Protein AF-A0A644YHI9-F1 (afdb_monomer_lite)

Radius of gyration: 14.96 Å; chains: 1; bounding box: 38×37×42 Å

Sequence (189 aa):
MVTTPQDVLIENNYFRTAGTAILIEGDLDYWFESGANNNVQIRNNIFEDCLTSGNRDESRGQWGDAVITITPSHMPQNVKDEPYHKNININNNTFKVFDAPLVRARSVRNLSFISNTIEKTYTYPPYAWQKSAFMLDGCRNVIIKDNKIDDNYKTRNIFIEHMRKKDVKSDDFKVDFLDDNSMNTHLEW

Secondary structure (DSSP, 8-state):
-B--SS-EEEES-EE--SS-SEEE---SSSS--------EEEES-EEES--TTS-SSS-TTSS-SSSEEE--S----STTPPPSEEEEEEES-EEEESSS-SEEEESEEEEEEES-EEEE--SS----S--SSEEEES-BSEEEES-EE-TT----EEEEESS-GGGEEESSSEEEE--TTT---S---

InterPro domains:
  IPR006626 Parallel beta-helix repeat [SM00710] (5-26)
  IPR006626 Parallel beta-helix repeat [SM00710] (37-59)
  IPR006626 Parallel beta-helix repeat [SM00710] (139-162)
  IPR011050 Pectin lyase fold/virulence factor [SSF51126] (5-153)
  IPR012334 Pectin lyase fold [G3DSA:2.160.20.10] (2-185)

Foldseek 3Di:
DDFACDAEEAEDEEDAECAARAEAEDEVDPPNGHHAHAAYHAAHYEYAAYNVFAAFDQAPPGRAQANHEADYLDAQPAAPDAARHEHHEHEHYEAAYQAQEHYEHERYENYEAEAYEYHYDNPDHYGGPDRANYEYENYAQYEYDPYHYDPVNPHQEHEYYRHDPVRYDYDRHDYDHDDPVPGDPNHDD

pLDDT: mean 93.72, std 8.13, range [61.94, 98.94]

Organism: NCBI:txid1076179

Structure (mmCIF, N/CA/C/O backbone):
data_AF-A0A644YHI9-F1
#
_entry.id   AF-A0A644YHI9-F1
#
loop_
_atom_site.group_PDB
_atom_site.id
_atom_site.type_symbol
_atom_site.label_atom_id
_atom_site.label_alt_id
_atom_site.label_comp_id
_atom_site.label_asym_id
_atom_site.label_entity_id
_atom_site.label_seq_id
_atom_site.pdbx_PDB_ins_code
_atom_site.Cartn_x
_atom_site.Cartn_y
_atom_site.Cartn_z
_atom_site.occupancy
_atom_site.B_iso_or_equiv
_atom_site.auth_seq_id
_atom_site.auth_comp_id
_atom_site.auth_asym_id
_atom_site.auth_atom_id
_atom_site.pdbx_PDB_model_num
ATOM 1 N N . MET A 1 1 ? 12.720 -6.583 3.786 1.00 82.31 1 MET A N 1
ATOM 2 C CA . MET A 1 1 ? 12.852 -6.325 2.340 1.00 82.31 1 MET A CA 1
ATOM 3 C C . MET A 1 1 ? 12.699 -7.636 1.593 1.00 82.31 1 MET A C 1
ATOM 5 O O . MET A 1 1 ? 13.133 -8.656 2.119 1.00 82.31 1 MET A O 1
ATOM 9 N N . VAL A 1 2 ? 12.041 -7.623 0.434 1.00 86.69 2 VAL A N 1
ATOM 10 C CA . VAL A 1 2 ? 11.756 -8.813 -0.378 1.00 86.69 2 VAL A CA 1
ATOM 11 C C . VAL A 1 2 ? 12.093 -8.508 -1.835 1.00 86.69 2 VAL A C 1
ATOM 13 O O . VAL A 1 2 ? 11.356 -7.779 -2.490 1.00 86.69 2 VAL A O 1
ATOM 16 N N . THR A 1 3 ? 13.171 -9.097 -2.347 1.00 87.69 3 THR A N 1
ATOM 17 C CA . THR A 1 3 ? 13.658 -8.889 -3.719 1.00 87.69 3 THR A CA 1
ATOM 18 C C . THR A 1 3 ? 14.048 -10.236 -4.329 1.00 87.69 3 THR A C 1
ATOM 20 O O . THR A 1 3 ? 15.110 -10.796 -4.072 1.00 87.69 3 THR A O 1
ATOM 23 N N . THR A 1 4 ? 13.129 -10.848 -5.078 1.00 88.75 4 THR A N 1
ATOM 24 C CA . THR A 1 4 ? 13.376 -12.137 -5.746 1.00 88.75 4 THR A CA 1
ATOM 25 C C . THR A 1 4 ? 12.346 -12.389 -6.846 1.00 88.75 4 THR A C 1
ATOM 27 O O . THR A 1 4 ? 11.178 -12.048 -6.662 1.00 88.75 4 THR A O 1
ATOM 30 N N . PRO A 1 5 ? 12.727 -13.002 -7.983 1.00 89.25 5 PRO A N 1
ATOM 31 C CA . PRO A 1 5 ? 11.771 -13.436 -8.997 1.00 89.25 5 PRO A CA 1
ATOM 32 C C . PRO A 1 5 ? 11.040 -14.739 -8.642 1.00 89.25 5 PRO A C 1
ATOM 34 O O . PRO A 1 5 ? 10.112 -15.103 -9.364 1.00 89.25 5 PRO A O 1
ATOM 37 N N . GLN A 1 6 ? 11.470 -15.445 -7.590 1.00 92.69 6 GLN A N 1
ATOM 38 C CA . GLN A 1 6 ? 10.855 -16.691 -7.123 1.00 92.69 6 GLN A CA 1
ATOM 39 C C . GLN A 1 6 ? 9.566 -16.431 -6.337 1.00 92.69 6 GLN A C 1
ATOM 41 O O . GLN A 1 6 ? 9.297 -15.306 -5.912 1.00 92.69 6 GLN A O 1
ATOM 46 N N . ASP A 1 7 ? 8.791 -17.493 -6.124 1.00 96.06 7 ASP A N 1
ATOM 47 C CA . ASP A 1 7 ? 7.605 -17.450 -5.274 1.00 96.06 7 ASP A CA 1
ATOM 48 C C . ASP A 1 7 ? 7.976 -17.076 -3.833 1.00 96.06 7 ASP A C 1
ATOM 50 O O . ASP A 1 7 ? 8.889 -17.650 -3.234 1.00 96.06 7 ASP A O 1
ATOM 54 N N . VAL A 1 8 ? 7.232 -16.127 -3.262 1.00 97.50 8 VAL A N 1
ATOM 55 C CA . VAL A 1 8 ? 7.396 -15.691 -1.872 1.00 97.50 8 VAL A CA 1
ATOM 56 C C . VAL A 1 8 ? 6.106 -15.916 -1.096 1.00 97.50 8 VAL A C 1
ATOM 58 O O . VAL A 1 8 ? 5.029 -15.509 -1.532 1.00 97.50 8 VAL A O 1
ATOM 61 N N . LEU A 1 9 ? 6.232 -16.499 0.095 1.00 98.44 9 LEU A N 1
ATOM 62 C CA . LEU A 1 9 ? 5.154 -16.641 1.067 1.00 98.44 9 LEU A CA 1
ATOM 63 C C . LEU A 1 9 ? 5.544 -15.949 2.378 1.00 98.44 9 LEU A C 1
ATOM 65 O O . LEU A 1 9 ? 6.511 -16.339 3.027 1.00 98.44 9 LEU A O 1
ATOM 69 N N . ILE A 1 10 ? 4.773 -14.936 2.766 1.00 98.56 10 ILE A N 1
ATOM 70 C CA . ILE A 1 10 ? 4.851 -14.237 4.050 1.00 98.56 10 ILE A CA 1
ATOM 71 C C . ILE A 1 10 ? 3.556 -14.543 4.787 1.00 98.56 10 ILE A C 1
ATOM 73 O O . ILE A 1 10 ? 2.503 -13.977 4.486 1.00 98.56 10 ILE A O 1
ATOM 77 N N . GLU A 1 11 ? 3.625 -15.478 5.729 1.00 98.75 11 GLU A N 1
ATOM 78 C CA . GLU A 1 11 ? 2.443 -15.994 6.407 1.00 98.75 11 GLU A CA 1
ATOM 79 C C . GLU A 1 11 ? 2.629 -16.162 7.915 1.00 98.75 11 GLU A C 1
ATOM 81 O O . GLU A 1 11 ? 3.702 -16.563 8.360 1.00 98.75 11 GLU A O 1
ATOM 86 N N . ASN A 1 12 ? 1.563 -15.895 8.682 1.00 98.56 12 ASN A N 1
ATOM 87 C CA . ASN A 1 12 ? 1.486 -16.091 10.136 1.00 98.56 12 ASN A CA 1
ATOM 88 C C . ASN A 1 12 ? 2.549 -15.315 10.932 1.00 98.56 12 ASN A C 1
ATOM 90 O O . ASN A 1 12 ? 3.039 -15.787 11.958 1.00 98.56 12 ASN A O 1
ATOM 94 N N . ASN A 1 13 ? 2.899 -14.115 10.469 1.00 98.81 13 ASN A N 1
ATOM 95 C CA . ASN A 1 13 ? 3.835 -13.230 11.156 1.00 98.81 13 ASN A CA 1
ATOM 96 C C . ASN A 1 13 ? 3.102 -12.131 11.928 1.00 98.81 13 ASN A C 1
ATOM 98 O O . ASN A 1 13 ? 1.989 -11.727 11.583 1.00 98.81 13 ASN A O 1
ATOM 102 N N . TYR A 1 14 ? 3.777 -11.599 12.943 1.00 98.81 14 TYR A N 1
ATOM 103 C CA . TYR A 1 14 ? 3.380 -10.386 13.648 1.00 98.81 14 TYR A CA 1
ATOM 104 C C . TYR A 1 14 ? 4.427 -9.298 13.390 1.00 98.81 14 TYR A C 1
ATOM 106 O O . TYR A 1 14 ? 5.615 -9.499 13.648 1.00 98.81 14 TYR A O 1
ATOM 114 N N . PHE A 1 15 ? 3.984 -8.150 12.889 1.00 98.81 15 PHE A N 1
ATOM 115 C CA . PHE A 1 15 ? 4.812 -6.987 12.597 1.00 98.81 15 PHE A CA 1
ATOM 116 C C . PHE A 1 15 ? 4.415 -5.820 13.495 1.00 98.81 15 PHE A C 1
ATOM 118 O O . PHE A 1 15 ? 3.239 -5.478 13.592 1.00 98.81 15 PHE A O 1
ATOM 125 N N . ARG A 1 16 ? 5.424 -5.185 14.095 1.00 98.38 16 ARG A N 1
ATOM 126 C CA . ARG A 1 16 ? 5.312 -3.917 14.822 1.00 98.38 16 ARG A CA 1
ATOM 127 C C . ARG A 1 16 ? 6.612 -3.144 14.657 1.00 98.38 16 ARG A C 1
ATOM 129 O O . ARG A 1 16 ? 7.560 -3.315 15.420 1.00 98.38 16 ARG A O 1
ATOM 136 N N . THR A 1 17 ? 6.694 -2.390 13.570 1.00 97.62 17 THR A N 1
ATOM 137 C CA . THR A 1 17 ? 7.948 -1.844 13.036 1.00 97.62 17 THR A CA 1
ATOM 138 C C . THR A 1 17 ? 7.929 -0.325 12.993 1.00 97.62 17 THR A C 1
ATOM 140 O O . THR A 1 17 ? 6.896 0.280 12.717 1.00 97.62 17 THR A O 1
ATOM 143 N N . ALA A 1 18 ? 9.094 0.296 13.197 1.00 96.50 18 ALA A N 1
ATOM 144 C CA . ALA A 1 18 ? 9.214 1.746 13.074 1.00 96.50 18 ALA A CA 1
ATOM 145 C C . ALA A 1 18 ? 8.965 2.219 11.629 1.00 96.50 18 ALA A C 1
ATOM 147 O O . ALA A 1 18 ? 8.218 3.164 11.412 1.00 96.50 18 ALA A O 1
ATOM 148 N N . GLY A 1 19 ? 9.537 1.534 10.637 1.00 96.12 19 GLY A N 1
ATOM 149 C CA . GLY A 1 19 ? 9.260 1.774 9.218 1.00 96.12 19 GLY A CA 1
ATOM 150 C C . GLY A 1 19 ? 8.150 0.887 8.649 1.00 96.12 19 GLY A C 1
ATOM 151 O O . GLY A 1 19 ? 7.429 0.208 9.391 1.00 96.12 19 GLY A O 1
ATOM 152 N N . THR A 1 20 ? 8.067 0.849 7.317 1.00 97.69 20 THR A N 1
ATOM 153 C CA . THR A 1 20 ? 7.245 -0.107 6.559 1.00 97.69 20 THR A CA 1
ATOM 154 C C . THR A 1 20 ? 7.511 -1.538 7.032 1.00 97.69 20 THR A C 1
ATOM 156 O O . THR A 1 20 ? 8.658 -1.945 7.228 1.00 97.69 20 THR A O 1
ATOM 159 N N . ALA A 1 21 ? 6.450 -2.313 7.238 1.00 98.31 21 ALA A N 1
ATOM 160 C CA . ALA A 1 21 ? 6.563 -3.691 7.710 1.00 98.31 21 ALA A CA 1
ATOM 161 C C . ALA A 1 21 ? 7.107 -4.607 6.611 1.00 98.31 21 ALA A C 1
ATOM 163 O O . ALA A 1 21 ? 7.942 -5.479 6.851 1.00 98.31 21 ALA A O 1
ATOM 164 N N . ILE A 1 22 ? 6.636 -4.383 5.384 1.00 98.19 22 ILE A N 1
ATOM 165 C CA . ILE A 1 22 ? 7.080 -5.096 4.193 1.00 98.19 22 ILE A CA 1
ATOM 166 C C . ILE A 1 22 ? 7.514 -4.056 3.169 1.00 98.19 22 ILE A C 1
ATOM 168 O O . ILE A 1 22 ? 6.769 -3.135 2.842 1.00 98.19 22 ILE A O 1
ATOM 172 N N . LEU A 1 23 ? 8.735 -4.223 2.676 1.00 95.94 23 LEU A N 1
ATOM 173 C CA . LEU A 1 23 ? 9.298 -3.451 1.578 1.00 95.94 23 LEU A CA 1
ATOM 174 C C . LEU A 1 23 ? 9.562 -4.416 0.421 1.00 95.94 23 LEU A C 1
ATOM 176 O O . LEU A 1 23 ? 10.354 -5.349 0.591 1.00 95.94 23 LEU A O 1
ATOM 180 N N . ILE A 1 24 ? 8.877 -4.216 -0.702 1.00 94.88 24 ILE A N 1
ATOM 181 C CA . ILE A 1 24 ? 9.135 -4.905 -1.970 1.00 94.88 24 ILE A CA 1
ATOM 182 C C . ILE A 1 24 ? 9.765 -3.878 -2.902 1.00 94.88 24 ILE A C 1
ATOM 184 O O . ILE A 1 24 ? 9.149 -2.871 -3.239 1.00 94.88 24 ILE A O 1
ATOM 188 N N . GLU A 1 25 ? 11.005 -4.135 -3.276 1.00 89.12 25 GLU A N 1
ATOM 189 C CA . GLU A 1 25 ? 11.833 -3.199 -4.025 1.00 89.12 25 GLU A CA 1
ATOM 190 C C . GLU A 1 25 ? 12.343 -3.833 -5.316 1.00 89.12 25 GLU A C 1
ATOM 192 O O . GLU A 1 25 ? 12.038 -4.978 -5.655 1.00 89.12 25 GLU A O 1
ATOM 197 N N . GLY A 1 26 ? 13.121 -3.054 -6.047 1.00 83.31 26 GLY A N 1
ATOM 198 C CA . GLY A 1 26 ? 13.846 -3.468 -7.234 1.00 83.31 26 GLY A CA 1
ATOM 199 C C . GLY A 1 26 ? 14.655 -2.274 -7.687 1.00 83.31 26 GLY A C 1
ATOM 200 O O . GLY A 1 26 ? 14.184 -1.494 -8.519 1.00 83.31 26 GLY A O 1
ATOM 201 N N . ASP A 1 27 ? 15.812 -2.082 -7.054 1.00 80.19 27 ASP A N 1
ATOM 202 C CA . ASP A 1 27 ? 16.601 -0.875 -7.250 1.00 80.19 27 ASP A CA 1
ATOM 203 C C . ASP A 1 27 ? 17.570 -1.036 -8.419 1.00 80.19 27 ASP A C 1
ATOM 205 O O . ASP A 1 27 ? 18.508 -1.827 -8.369 1.00 80.19 27 ASP A O 1
ATOM 209 N N . LEU A 1 28 ? 17.338 -0.263 -9.474 1.00 77.50 28 LEU A N 1
ATOM 210 C CA . LEU A 1 28 ? 18.161 -0.231 -10.680 1.00 77.50 28 LEU A CA 1
ATOM 211 C C . LEU A 1 28 ? 19.161 0.939 -10.688 1.00 77.50 28 LEU A C 1
ATOM 213 O O . LEU A 1 28 ? 19.985 1.000 -11.599 1.00 77.50 28 LEU A O 1
ATOM 217 N N . ASP A 1 29 ? 19.100 1.832 -9.693 1.00 75.31 29 ASP A N 1
ATOM 218 C CA . ASP A 1 29 ? 19.729 3.154 -9.750 1.00 75.31 29 ASP A CA 1
ATOM 219 C C . ASP A 1 29 ? 20.852 3.330 -8.719 1.00 75.31 29 ASP A C 1
ATOM 221 O O . ASP A 1 29 ? 21.897 3.889 -9.054 1.00 75.31 29 ASP A O 1
ATOM 225 N N . TYR A 1 30 ? 20.661 2.862 -7.477 1.00 77.62 30 TYR A N 1
ATOM 226 C CA . TYR A 1 30 ? 21.643 3.061 -6.401 1.00 77.62 30 TYR A CA 1
ATOM 227 C C . TYR A 1 30 ? 22.208 1.745 -5.860 1.00 77.62 30 TYR A C 1
ATOM 229 O O . TYR A 1 30 ? 23.416 1.512 -5.922 1.00 77.62 30 TYR A O 1
ATOM 237 N N . TRP A 1 31 ? 21.346 0.861 -5.353 1.00 77.50 31 TRP A N 1
ATOM 238 C CA . TRP A 1 31 ? 21.765 -0.400 -4.733 1.00 77.50 31 TRP A CA 1
ATOM 239 C C . TRP A 1 31 ? 21.950 -1.551 -5.734 1.00 77.50 31 TRP A C 1
ATOM 241 O O . TRP A 1 31 ? 22.520 -2.579 -5.369 1.00 77.50 31 TRP A O 1
ATOM 251 N N . PHE A 1 32 ? 21.516 -1.375 -6.992 1.00 76.88 32 PHE A N 1
ATOM 252 C CA . PHE A 1 32 ? 21.578 -2.383 -8.065 1.00 76.88 32 PHE A CA 1
ATOM 253 C C . PHE A 1 32 ? 21.055 -3.760 -7.618 1.00 76.88 32 PHE A C 1
ATOM 255 O O . PHE A 1 32 ? 21.629 -4.811 -7.922 1.00 76.88 32 PHE A O 1
ATOM 262 N N . GLU A 1 33 ? 19.952 -3.751 -6.870 1.00 76.88 33 GLU A N 1
ATOM 263 C CA . GLU A 1 33 ? 19.316 -4.950 -6.352 1.00 76.88 33 GLU A CA 1
ATOM 264 C C . GLU A 1 33 ? 18.479 -5.610 -7.441 1.00 76.88 33 GLU A C 1
ATOM 266 O O . GLU A 1 33 ? 17.508 -5.055 -7.961 1.00 76.88 33 GLU A O 1
ATOM 271 N N . SER A 1 34 ? 18.841 -6.848 -7.780 1.00 69.94 34 SER A N 1
ATOM 272 C CA . SER A 1 34 ? 18.033 -7.643 -8.694 1.00 69.94 34 SER A CA 1
ATOM 273 C C . SER A 1 34 ? 16.620 -7.815 -8.142 1.00 69.94 34 SER A C 1
ATOM 275 O O . SER A 1 34 ? 16.455 -8.120 -6.962 1.00 69.94 34 SER A O 1
ATOM 277 N N . GLY A 1 35 ? 15.623 -7.814 -9.021 1.00 70.81 35 GLY A N 1
ATOM 278 C CA . GLY A 1 35 ? 14.389 -8.534 -8.730 1.00 70.81 35 GLY A CA 1
ATOM 279 C C . GLY A 1 35 ? 13.150 -7.876 -9.288 1.00 70.81 35 GLY A C 1
ATOM 280 O O . GLY A 1 35 ? 12.783 -6.791 -8.870 1.00 70.81 35 GLY A O 1
ATOM 281 N N . ALA A 1 36 ? 12.457 -8.594 -10.164 1.00 87.31 36 ALA A N 1
ATOM 282 C CA . ALA A 1 36 ? 11.043 -8.390 -10.418 1.00 87.31 36 ALA A CA 1
ATOM 283 C C . ALA A 1 36 ? 10.283 -9.501 -9.692 1.00 87.31 36 ALA A C 1
ATOM 285 O O . ALA A 1 36 ? 10.289 -10.647 -10.140 1.00 87.31 36 ALA A O 1
ATOM 286 N N . ASN A 1 37 ? 9.652 -9.190 -8.560 1.00 93.88 37 ASN A N 1
ATOM 287 C CA . ASN A 1 37 ? 8.765 -10.138 -7.891 1.00 93.88 37 ASN A CA 1
ATOM 288 C C . ASN A 1 37 ? 7.636 -10.581 -8.824 1.00 93.88 37 ASN A C 1
ATOM 290 O O . ASN A 1 37 ? 6.873 -9.749 -9.314 1.00 93.88 37 ASN A O 1
ATOM 294 N N . ASN A 1 38 ? 7.543 -11.891 -9.059 1.00 94.94 38 ASN A N 1
ATOM 295 C CA . ASN A 1 38 ? 6.554 -12.475 -9.966 1.00 94.94 38 ASN A CA 1
ATOM 296 C C . ASN A 1 38 ? 5.331 -13.043 -9.251 1.00 94.94 38 ASN A C 1
ATOM 298 O O . ASN A 1 38 ? 4.296 -13.229 -9.895 1.00 94.94 38 ASN A O 1
ATOM 302 N N . ASN A 1 39 ? 5.467 -13.373 -7.966 1.00 97.19 39 ASN A N 1
ATOM 303 C CA . ASN A 1 39 ? 4.406 -13.948 -7.156 1.00 97.19 39 ASN A CA 1
ATOM 304 C C . ASN A 1 39 ? 4.737 -13.809 -5.666 1.00 97.19 39 ASN A C 1
ATOM 306 O O . ASN A 1 39 ? 5.701 -14.395 -5.172 1.00 97.19 39 ASN A O 1
ATOM 310 N N . VAL A 1 40 ? 3.933 -13.030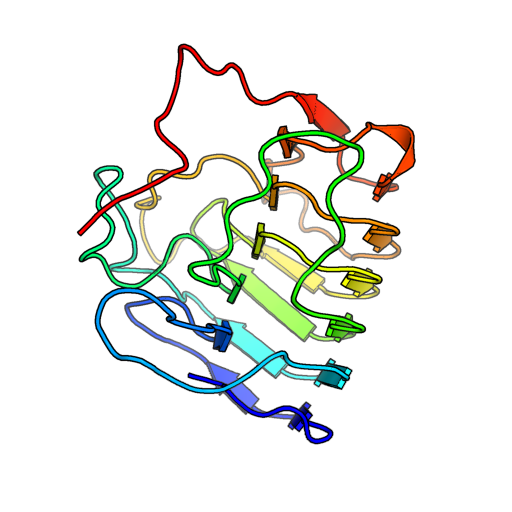 -4.948 1.00 98.38 40 VAL A N 1
ATOM 311 C CA . VAL A 1 40 ? 4.101 -12.804 -3.509 1.00 98.38 40 VAL A CA 1
ATOM 312 C C . VAL A 1 40 ? 2.760 -13.011 -2.828 1.00 98.38 40 VAL A C 1
ATOM 314 O O . VAL A 1 40 ? 1.769 -12.387 -3.197 1.00 98.38 40 VAL A O 1
ATOM 317 N N . GLN A 1 41 ? 2.734 -13.881 -1.826 1.00 98.69 41 GLN A N 1
ATOM 318 C CA . GLN A 1 41 ? 1.567 -14.158 -0.999 1.00 98.69 41 GLN A CA 1
ATOM 319 C C . GLN A 1 41 ? 1.827 -13.609 0.404 1.00 98.69 41 GLN A C 1
ATOM 321 O O . GLN A 1 41 ? 2.722 -14.086 1.095 1.00 98.69 41 GLN A O 1
ATOM 326 N N . ILE A 1 42 ? 1.064 -12.602 0.820 1.00 98.88 42 ILE A N 1
ATOM 327 C CA . ILE A 1 42 ? 1.121 -11.980 2.147 1.00 98.88 42 ILE A CA 1
ATOM 328 C C . ILE A 1 42 ? -0.203 -12.290 2.828 1.00 98.88 42 ILE A C 1
ATOM 330 O O . ILE A 1 42 ? -1.216 -11.656 2.520 1.00 98.88 42 ILE A O 1
ATOM 334 N N . ARG A 1 43 ? -0.210 -13.286 3.719 1.00 98.81 43 ARG A N 1
ATOM 335 C CA . ARG A 1 43 ? -1.457 -13.808 4.280 1.00 98.81 43 ARG A CA 1
ATOM 336 C C . ARG A 1 43 ? -1.431 -14.125 5.757 1.00 98.81 43 ARG A C 1
ATOM 338 O O . ARG A 1 43 ? -0.412 -14.564 6.270 1.00 98.81 43 ARG A O 1
ATOM 345 N N . ASN A 1 44 ? -2.566 -13.974 6.433 1.00 98.81 44 ASN A N 1
ATOM 346 C CA . ASN A 1 44 ? -2.714 -14.353 7.843 1.00 98.81 44 ASN A CA 1
ATOM 347 C C . ASN A 1 44 ? -1.691 -13.670 8.777 1.00 98.81 44 ASN A C 1
ATOM 349 O O . ASN A 1 44 ? -1.326 -14.218 9.814 1.00 98.81 44 ASN A O 1
ATOM 353 N N . ASN A 1 45 ? -1.189 -12.488 8.406 1.00 98.94 45 ASN A N 1
ATOM 354 C CA . ASN A 1 45 ? -0.276 -11.708 9.239 1.00 98.94 45 ASN A CA 1
ATOM 355 C C . ASN A 1 45 ? -1.043 -10.672 10.067 1.00 98.94 45 ASN A C 1
ATOM 357 O O . ASN A 1 45 ? -2.139 -10.243 9.698 1.00 98.94 45 ASN A O 1
ATOM 361 N N . ILE A 1 46 ? -0.428 -10.222 11.157 1.00 98.94 46 ILE A N 1
ATOM 362 C CA . ILE A 1 46 ? -0.891 -9.084 11.953 1.00 98.94 46 ILE A CA 1
ATOM 363 C C . ILE A 1 46 ? 0.123 -7.953 11.800 1.00 98.94 46 ILE A C 1
ATOM 365 O O . ILE A 1 46 ? 1.294 -8.124 12.128 1.00 98.94 46 ILE A O 1
ATOM 369 N N . PHE A 1 47 ? -0.332 -6.796 11.332 1.00 98.94 47 PHE A N 1
ATOM 370 C CA . PHE A 1 47 ? 0.430 -5.552 11.289 1.00 98.94 47 PHE A CA 1
ATOM 371 C C . PHE A 1 47 ? -0.129 -4.628 12.367 1.00 98.94 47 PHE A C 1
ATOM 373 O O . PHE A 1 47 ? -1.229 -4.104 12.205 1.00 98.94 47 PHE A O 1
ATOM 380 N N . GLU A 1 48 ? 0.581 -4.461 13.480 1.00 98.88 48 GLU A N 1
ATOM 381 C CA . GLU A 1 48 ? 0.127 -3.655 14.613 1.00 98.88 48 GLU A CA 1
ATOM 382 C C . GLU A 1 48 ? 1.030 -2.448 14.815 1.00 98.88 48 GLU A C 1
ATOM 384 O O . GLU A 1 48 ? 2.212 -2.586 15.116 1.00 98.88 48 GLU A O 1
ATOM 389 N N . ASP A 1 49 ? 0.449 -1.259 14.655 1.00 98.31 49 ASP A N 1
ATOM 390 C CA . ASP A 1 49 ? 1.109 0.029 14.854 1.00 98.31 49 ASP A CA 1
ATOM 391 C C . ASP A 1 49 ? 2.467 0.149 14.131 1.00 98.31 49 ASP A C 1
ATOM 393 O O . ASP A 1 49 ? 3.435 0.685 14.669 1.00 98.31 49 ASP A O 1
ATOM 397 N N . CYS A 1 50 ? 2.545 -0.363 12.900 1.00 98.38 50 CYS A N 1
ATOM 398 C CA . CYS A 1 50 ? 3.689 -0.164 12.011 1.00 98.38 50 CYS A CA 1
ATOM 399 C C . CYS A 1 50 ? 3.752 1.279 11.485 1.00 98.38 50 CYS A C 1
ATOM 401 O O . CYS A 1 50 ? 2.732 1.965 11.453 1.00 98.38 50 CYS A O 1
ATOM 403 N N . LEU A 1 51 ? 4.919 1.691 10.974 1.00 96.88 51 LEU A N 1
ATOM 404 C CA . LEU A 1 51 ? 5.149 2.993 10.326 1.00 96.88 51 LEU A CA 1
ATOM 405 C C . LEU A 1 51 ? 5.220 4.199 11.293 1.00 96.88 51 LEU A C 1
ATOM 407 O O . LEU A 1 51 ? 4.975 5.335 10.893 1.00 96.88 51 LEU A O 1
ATOM 411 N N . THR A 1 52 ? 5.594 3.998 12.563 1.00 96.56 52 THR A N 1
ATOM 412 C CA . THR A 1 52 ? 5.757 5.094 13.554 1.00 96.56 52 THR A CA 1
ATOM 413 C C . THR A 1 52 ? 6.865 6.097 13.215 1.00 96.56 52 THR A C 1
ATOM 415 O O . THR A 1 52 ? 6.959 7.159 13.826 1.00 96.56 52 THR A O 1
ATOM 418 N N . SER A 1 53 ? 7.756 5.741 12.297 1.00 94.44 53 SER A N 1
ATOM 419 C CA . SER A 1 53 ? 8.882 6.537 11.803 1.00 94.44 53 SER A CA 1
ATOM 420 C C . SER A 1 53 ? 9.072 6.296 10.302 1.00 94.44 53 SER A C 1
ATOM 422 O O . SER A 1 53 ? 10.194 6.132 9.833 1.00 94.44 53 SER A O 1
ATOM 424 N N . GLY A 1 54 ? 7.960 6.189 9.566 1.00 92.19 54 GLY A N 1
ATOM 425 C CA . GLY A 1 54 ? 7.964 6.095 8.105 1.00 92.19 54 GLY A CA 1
ATOM 426 C C . GLY A 1 54 ? 8.376 7.405 7.434 1.00 92.19 54 GLY A C 1
ATOM 427 O O . GLY A 1 54 ? 9.082 8.234 8.000 1.00 92.19 54 GLY A O 1
ATOM 428 N N . ASN A 1 55 ? 7.905 7.629 6.218 1.00 91.94 55 ASN A N 1
ATOM 429 C CA . ASN A 1 55 ? 8.150 8.869 5.505 1.00 91.94 55 ASN A CA 1
ATOM 430 C C . ASN A 1 55 ? 7.241 9.989 6.027 1.00 91.94 55 ASN A C 1
ATOM 432 O O . ASN A 1 55 ? 6.020 9.845 6.086 1.00 91.94 55 ASN A O 1
ATOM 436 N N . ARG A 1 56 ? 7.841 11.104 6.442 1.00 89.56 56 ARG A N 1
ATOM 437 C CA . ARG A 1 56 ? 7.131 12.286 6.953 1.00 89.56 56 ARG A CA 1
ATOM 438 C C . ARG A 1 56 ? 7.142 13.453 5.972 1.00 89.56 56 ARG A C 1
ATOM 440 O O . ARG A 1 56 ? 6.180 14.213 5.930 1.00 89.56 56 ARG A O 1
ATOM 447 N N . ASP A 1 57 ? 8.223 13.574 5.211 1.00 87.12 57 ASP A N 1
ATOM 448 C CA . ASP A 1 57 ? 8.615 14.815 4.540 1.00 87.12 57 ASP A CA 1
ATOM 449 C C . ASP A 1 57 ? 8.841 14.604 3.034 1.00 87.12 57 ASP A C 1
ATOM 451 O O . ASP A 1 57 ? 9.639 15.313 2.431 1.00 87.12 57 ASP A O 1
ATOM 455 N N . GLU A 1 58 ? 8.181 13.605 2.434 1.00 84.50 58 GLU A N 1
ATOM 456 C CA . GLU A 1 58 ? 8.290 13.307 0.996 1.00 84.50 58 GLU A CA 1
ATOM 457 C C . GLU A 1 58 ? 9.753 13.083 0.576 1.00 84.50 58 GLU A C 1
ATOM 459 O O . GLU A 1 58 ? 10.241 13.652 -0.394 1.00 84.50 58 GLU A O 1
ATOM 464 N N . SER A 1 59 ? 10.496 12.276 1.342 1.00 84.50 59 SER A N 1
ATOM 465 C CA . SER A 1 59 ? 11.922 12.025 1.087 1.00 84.50 59 SER A CA 1
ATOM 466 C C . SER A 1 59 ? 12.227 10.536 0.955 1.00 84.50 59 SER A C 1
ATOM 468 O O . SER A 1 59 ? 11.842 9.736 1.809 1.00 84.50 59 SER A O 1
ATOM 470 N N . ARG A 1 60 ? 12.956 10.160 -0.107 1.00 77.75 60 ARG A N 1
ATOM 471 C CA . ARG A 1 60 ? 13.286 8.759 -0.426 1.00 77.75 60 ARG A CA 1
ATOM 472 C C . ARG A 1 60 ? 14.121 8.071 0.661 1.00 77.75 60 ARG A C 1
ATOM 474 O O . ARG A 1 60 ? 14.050 6.858 0.807 1.00 77.75 60 ARG A O 1
ATOM 481 N N . GLY A 1 61 ? 14.885 8.836 1.446 1.00 79.00 61 GLY A N 1
ATOM 482 C CA . GLY A 1 61 ? 15.736 8.314 2.523 1.00 79.00 61 GLY A CA 1
ATOM 483 C C . GLY A 1 61 ? 14.989 7.877 3.790 1.00 79.00 61 GLY A C 1
ATOM 484 O O . GLY A 1 61 ? 15.623 7.437 4.748 1.00 79.00 61 GLY A O 1
ATOM 485 N N . GLN A 1 62 ? 13.663 8.022 3.827 1.00 88.06 62 GLN A N 1
ATOM 486 C CA . GLN A 1 62 ? 12.835 7.658 4.975 1.00 88.06 62 GLN A CA 1
ATOM 487 C C . GLN A 1 62 ? 12.395 6.186 4.928 1.00 88.06 62 GLN A C 1
ATOM 489 O O . GLN A 1 62 ? 12.445 5.523 3.893 1.00 88.06 62 GLN A O 1
ATOM 494 N N . TRP A 1 63 ? 11.929 5.648 6.057 1.00 91.56 63 TRP A N 1
ATOM 495 C CA . TRP A 1 63 ? 11.662 4.212 6.203 1.00 91.56 63 TRP A CA 1
ATOM 496 C C . TRP A 1 63 ? 10.281 3.767 5.690 1.00 91.56 63 TRP A C 1
ATOM 498 O O . TRP A 1 63 ? 9.521 3.107 6.403 1.00 91.56 63 TRP A O 1
ATOM 508 N N . GLY A 1 64 ? 9.987 4.078 4.426 1.00 92.69 64 GLY A N 1
ATOM 509 C CA . GLY A 1 64 ? 8.804 3.627 3.684 1.00 92.69 64 GLY A CA 1
ATOM 510 C C . GLY A 1 64 ? 7.573 4.527 3.821 1.00 92.69 64 GLY A C 1
ATOM 511 O O . GLY A 1 64 ? 7.465 5.330 4.744 1.00 92.69 64 GLY A O 1
ATOM 512 N N . ASP A 1 65 ? 6.628 4.378 2.894 1.00 94.50 65 ASP A N 1
ATOM 513 C CA . ASP A 1 65 ? 5.500 5.309 2.711 1.00 94.50 65 ASP A CA 1
ATOM 514 C C . ASP A 1 65 ? 4.168 4.792 3.269 1.00 94.50 65 ASP A C 1
ATOM 516 O O . ASP A 1 65 ? 3.241 5.563 3.518 1.00 94.50 65 ASP A O 1
ATOM 520 N N . ALA A 1 66 ? 4.060 3.479 3.467 1.00 97.50 66 ALA A N 1
ATOM 521 C CA . ALA A 1 66 ? 2.875 2.820 3.999 1.00 97.50 66 ALA A CA 1
ATOM 522 C C . ALA A 1 66 ? 3.254 1.580 4.817 1.00 97.50 66 ALA A C 1
ATOM 524 O O . ALA A 1 66 ? 4.417 1.182 4.831 1.00 97.50 66 ALA A O 1
ATOM 525 N N . VAL A 1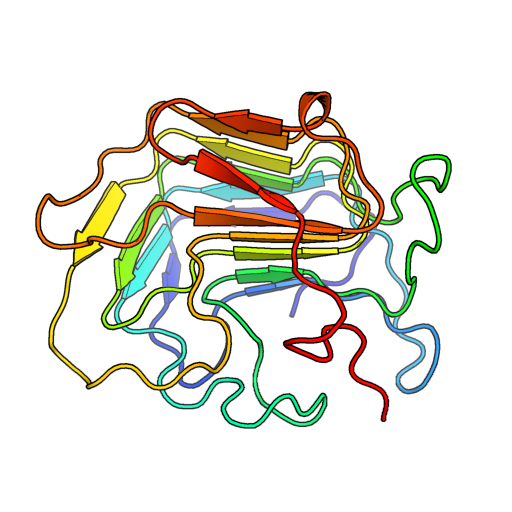 67 ? 2.282 0.936 5.482 1.00 98.56 67 VAL A N 1
ATOM 526 C CA . VAL A 1 67 ? 2.531 -0.332 6.200 1.00 98.56 67 VAL A CA 1
ATOM 527 C C . VAL A 1 67 ? 3.164 -1.378 5.275 1.00 98.56 67 VAL A C 1
ATOM 529 O O . VAL A 1 67 ? 4.067 -2.104 5.696 1.00 98.56 67 VAL A O 1
ATOM 532 N N . ILE A 1 68 ? 2.724 -1.429 4.016 1.00 98.69 68 ILE A N 1
ATOM 533 C CA . ILE A 1 68 ? 3.376 -2.183 2.943 1.00 98.69 68 ILE A CA 1
ATOM 534 C C . ILE A 1 68 ? 3.776 -1.207 1.835 1.00 98.69 68 ILE A C 1
ATOM 536 O O . ILE A 1 68 ? 2.923 -0.537 1.251 1.00 98.69 68 ILE A O 1
ATOM 540 N N . THR A 1 69 ? 5.066 -1.160 1.520 1.00 97.62 69 THR A N 1
ATOM 541 C CA . THR A 1 69 ? 5.635 -0.285 0.489 1.00 97.62 69 THR A CA 1
ATOM 542 C C . THR A 1 69 ? 6.194 -1.132 -0.655 1.00 97.62 69 THR A C 1
ATOM 544 O O . THR A 1 69 ? 6.966 -2.063 -0.421 1.00 97.62 69 THR A O 1
ATOM 547 N N . ILE A 1 70 ? 5.763 -0.843 -1.884 1.00 96.69 70 ILE A N 1
ATOM 548 C CA . ILE A 1 70 ? 6.173 -1.527 -3.117 1.00 96.69 70 ILE A CA 1
ATOM 549 C C . ILE A 1 70 ? 6.620 -0.465 -4.124 1.00 96.69 70 ILE A C 1
ATOM 551 O O . ILE A 1 70 ? 5.772 0.135 -4.787 1.00 96.69 70 ILE A O 1
ATOM 555 N N . THR A 1 71 ? 7.916 -0.182 -4.218 1.00 93.00 71 THR A N 1
ATOM 556 C CA . THR A 1 71 ? 8.413 1.028 -4.901 1.00 93.00 71 THR A CA 1
ATOM 557 C C . THR A 1 71 ? 9.694 0.797 -5.700 1.00 93.00 71 THR A C 1
ATOM 559 O O . THR A 1 71 ? 10.662 1.514 -5.481 1.00 93.00 71 THR A O 1
ATOM 562 N N . PRO A 1 72 ? 9.699 -0.118 -6.693 1.00 92.88 72 PRO A N 1
ATOM 563 C CA . PRO A 1 72 ? 10.887 -0.330 -7.515 1.00 92.88 72 PRO A CA 1
ATOM 564 C C . PRO A 1 72 ? 11.353 0.977 -8.168 1.00 92.88 72 PRO A C 1
ATOM 566 O O . PRO A 1 72 ? 10.548 1.879 -8.444 1.00 92.88 72 PRO A O 1
ATOM 569 N N . SER A 1 73 ? 12.641 1.038 -8.507 1.00 89.81 73 SER A N 1
ATOM 570 C CA . SER A 1 73 ? 13.226 2.181 -9.221 1.00 89.81 73 SER A CA 1
ATOM 571 C C . SER A 1 73 ? 12.610 2.385 -10.607 1.00 89.81 73 SER A C 1
ATOM 573 O O . SER A 1 73 ? 12.599 3.492 -11.131 1.00 89.81 73 SER A O 1
ATOM 575 N N . HIS A 1 74 ? 11.997 1.348 -11.186 1.00 90.25 74 HIS A N 1
ATOM 576 C CA . HIS A 1 74 ? 11.206 1.500 -12.401 1.00 90.25 74 HIS A CA 1
ATOM 577 C C . HIS A 1 74 ? 9.968 2.394 -12.173 1.00 90.25 74 HIS A C 1
ATOM 579 O O . HIS A 1 74 ? 9.010 1.998 -11.502 1.00 90.25 74 HIS A O 1
ATOM 585 N N . MET A 1 75 ? 9.967 3.570 -12.809 1.00 91.00 75 MET A N 1
ATOM 586 C CA . MET A 1 75 ? 8.920 4.594 -12.717 1.00 91.00 75 MET A CA 1
ATOM 587 C C . MET A 1 75 ? 8.067 4.650 -13.992 1.00 91.00 75 MET A C 1
ATOM 589 O O . MET A 1 75 ? 8.553 5.113 -15.030 1.00 91.00 75 MET A O 1
ATOM 593 N N . PRO A 1 76 ? 6.793 4.217 -13.929 1.00 93.94 76 PRO A N 1
ATOM 594 C CA . PRO A 1 76 ? 5.844 4.396 -15.022 1.00 93.94 76 PRO A CA 1
ATOM 595 C C . PRO A 1 76 ? 5.719 5.878 -15.398 1.00 93.94 76 PRO A C 1
ATOM 597 O O . PRO A 1 76 ? 5.634 6.733 -14.528 1.00 93.94 76 PRO A O 1
ATOM 600 N N . GLN A 1 77 ? 5.703 6.171 -16.694 1.00 94.00 77 GLN A N 1
ATOM 601 C CA . GLN A 1 77 ? 5.542 7.509 -17.270 1.00 94.00 77 GLN A CA 1
ATOM 602 C C . GLN A 1 77 ? 4.141 7.715 -17.847 1.00 94.0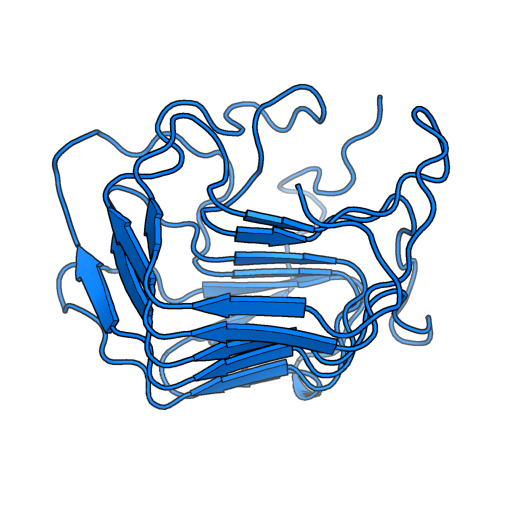0 77 GLN A C 1
ATOM 604 O O . GLN A 1 77 ? 3.709 8.838 -18.094 1.00 94.00 77 GLN A O 1
ATOM 609 N N . ASN A 1 78 ? 3.422 6.633 -18.160 1.00 94.50 78 ASN A N 1
ATOM 610 C CA . ASN A 1 78 ? 2.071 6.715 -18.703 1.00 94.50 78 ASN A CA 1
ATOM 611 C C . ASN A 1 78 ? 1.276 5.401 -18.551 1.00 94.50 78 ASN A C 1
ATOM 613 O O . ASN A 1 78 ? 1.777 4.345 -18.170 1.00 94.50 78 ASN A O 1
ATOM 617 N N . VAL A 1 79 ? -0.003 5.454 -18.935 1.00 96.06 79 VAL A N 1
ATOM 618 C CA . VAL A 1 79 ? -0.961 4.333 -18.844 1.00 96.06 79 VAL A CA 1
ATOM 619 C C . VAL A 1 79 ? -0.659 3.125 -19.748 1.00 96.06 79 VAL A C 1
ATOM 621 O O . VAL A 1 79 ? -1.403 2.141 -19.703 1.00 96.06 79 VAL A O 1
ATOM 624 N N . LYS A 1 80 ? 0.342 3.202 -20.634 1.00 95.38 80 LYS A N 1
ATOM 625 C CA . LYS A 1 80 ? 0.754 2.108 -21.531 1.00 95.38 80 LYS A CA 1
ATOM 626 C C . LYS A 1 80 ? 1.956 1.333 -21.001 1.00 95.38 80 LYS A C 1
ATOM 628 O O . LYS A 1 80 ? 2.199 0.242 -21.505 1.00 95.38 80 LYS A O 1
ATOM 633 N N . ASP A 1 81 ? 2.665 1.866 -20.009 1.00 96.19 81 ASP A N 1
ATOM 634 C CA . ASP A 1 81 ? 3.873 1.227 -19.502 1.00 96.19 81 ASP A CA 1
ATOM 635 C C . ASP A 1 81 ? 3.525 -0.072 -18.775 1.00 96.19 81 ASP A C 1
ATOM 637 O O . ASP A 1 81 ? 2.475 -0.189 -18.120 1.00 96.19 81 ASP A O 1
ATOM 641 N N . GLU A 1 82 ? 4.393 -1.063 -18.960 1.00 95.31 82 GLU A N 1
ATOM 642 C CA . GLU A 1 82 ? 4.214 -2.411 -18.442 1.00 95.31 82 GLU A CA 1
ATOM 643 C C . GLU A 1 82 ? 4.753 -2.526 -17.012 1.00 95.31 82 GLU A C 1
ATOM 645 O O . GLU A 1 82 ? 5.908 -2.174 -16.776 1.00 95.31 82 GLU A O 1
ATOM 650 N N . PRO A 1 83 ? 3.951 -3.045 -16.060 1.00 96.81 83 PRO A N 1
ATOM 651 C CA . PRO A 1 83 ? 4.395 -3.198 -14.685 1.00 96.81 83 PRO A CA 1
ATOM 652 C C . PRO A 1 83 ? 5.606 -4.117 -14.501 1.00 96.81 83 PRO A C 1
ATOM 654 O O . PRO A 1 83 ? 5.678 -5.200 -15.094 1.00 96.81 83 PRO A O 1
ATOM 657 N N . TYR A 1 84 ? 6.494 -3.706 -13.602 1.00 95.69 84 TYR A N 1
ATOM 658 C CA . TYR A 1 84 ? 7.721 -4.392 -13.225 1.00 95.69 84 TYR A CA 1
ATOM 659 C C . TYR A 1 84 ? 7.440 -5.612 -12.337 1.00 95.69 84 TYR A C 1
ATOM 661 O O . TYR A 1 84 ? 7.846 -6.726 -12.666 1.00 95.69 84 TYR A O 1
ATOM 669 N N . HIS A 1 85 ? 6.671 -5.433 -11.259 1.00 97.19 85 HIS A N 1
ATOM 670 C CA . HIS A 1 85 ? 6.241 -6.515 -10.371 1.00 97.19 85 HIS A CA 1
ATOM 671 C C . HIS A 1 85 ? 4.908 -7.127 -10.802 1.00 97.19 85 HIS A C 1
ATOM 673 O O . HIS A 1 85 ? 4.071 -6.484 -11.445 1.00 97.19 85 HIS A O 1
ATOM 679 N N . LYS A 1 86 ? 4.679 -8.387 -10.419 1.00 97.69 86 LYS A N 1
ATOM 680 C CA . LYS A 1 86 ? 3.473 -9.144 -10.762 1.00 97.69 86 LYS A CA 1
ATOM 681 C C . LYS A 1 86 ? 2.966 -9.978 -9.585 1.00 97.69 86 LYS A C 1
ATOM 683 O O . LYS A 1 86 ? 3.744 -10.469 -8.776 1.00 97.69 86 LYS A O 1
ATOM 688 N N . ASN A 1 87 ? 1.648 -10.167 -9.549 1.00 98.44 87 ASN A N 1
ATOM 689 C CA . ASN A 1 87 ? 0.927 -11.116 -8.695 1.00 98.44 87 ASN A CA 1
ATOM 690 C C . ASN A 1 87 ? 1.264 -10.986 -7.200 1.00 98.44 87 ASN A C 1
ATOM 692 O O . ASN A 1 87 ? 1.676 -11.948 -6.550 1.00 98.44 87 ASN A O 1
ATOM 696 N N . ILE A 1 88 ? 1.072 -9.788 -6.653 1.00 98.69 88 ILE A N 1
ATOM 697 C CA . ILE A 1 88 ? 1.224 -9.535 -5.218 1.00 98.69 88 ILE A CA 1
ATOM 698 C C . ILE A 1 88 ? -0.160 -9.636 -4.581 1.00 98.69 88 ILE A C 1
ATOM 700 O O . ILE A 1 88 ? -1.055 -8.857 -4.904 1.00 98.69 88 ILE A O 1
ATOM 704 N N . ASN A 1 89 ? -0.343 -10.611 -3.697 1.00 98.81 89 ASN A N 1
ATOM 705 C CA . ASN A 1 89 ? -1.621 -10.914 -3.071 1.00 98.81 89 ASN A CA 1
ATOM 706 C C . ASN A 1 89 ? -1.532 -10.701 -1.564 1.00 98.81 89 ASN A C 1
ATOM 708 O O . ASN A 1 89 ? -0.792 -11.401 -0.879 1.00 98.81 89 ASN A O 1
ATOM 712 N N . ILE A 1 90 ? -2.291 -9.732 -1.062 1.00 98.94 90 ILE A N 1
ATOM 713 C CA . ILE A 1 90 ? -2.372 -9.357 0.348 1.00 98.94 90 ILE A CA 1
ATOM 714 C C . ILE A 1 90 ? -3.758 -9.763 0.833 1.00 98.94 90 ILE A C 1
ATOM 716 O O . ILE A 1 90 ? -4.743 -9.069 0.567 1.00 98.94 90 ILE A O 1
ATOM 720 N N . ASN A 1 91 ? -3.864 -10.912 1.495 1.00 98.62 91 ASN A N 1
ATOM 721 C CA . ASN A 1 91 ? -5.161 -11.459 1.870 1.00 98.62 91 ASN A CA 1
ATOM 722 C C . ASN A 1 91 ? -5.256 -11.935 3.317 1.00 98.62 91 ASN A C 1
ATOM 724 O O . ASN A 1 91 ? -4.312 -12.463 3.890 1.00 98.62 91 ASN A O 1
ATOM 728 N N . ASN A 1 92 ? -6.439 -11.773 3.906 1.00 98.81 92 ASN A N 1
ATOM 729 C CA . ASN A 1 92 ? -6.743 -12.310 5.232 1.00 98.81 92 ASN A CA 1
ATOM 730 C C . ASN A 1 92 ? -5.746 -11.878 6.331 1.00 98.81 92 ASN A C 1
ATOM 732 O O . ASN A 1 92 ? -5.446 -12.642 7.245 1.00 98.81 92 ASN A O 1
ATOM 736 N N . ASN A 1 93 ? -5.190 -10.668 6.223 1.00 98.94 93 ASN A N 1
ATOM 737 C CA . ASN A 1 93 ? -4.334 -10.071 7.248 1.00 98.94 93 ASN A CA 1
ATOM 738 C C . ASN A 1 93 ? -5.146 -9.127 8.145 1.00 98.94 93 ASN A C 1
ATOM 740 O O . ASN A 1 93 ? -6.187 -8.605 7.735 1.00 98.94 93 ASN A O 1
ATOM 744 N N . THR A 1 94 ? -4.622 -8.840 9.334 1.00 98.94 94 THR A N 1
ATOM 745 C CA . THR A 1 94 ? -5.167 -7.826 10.244 1.00 98.94 94 THR A CA 1
ATOM 746 C C . THR A 1 94 ? -4.232 -6.623 10.307 1.00 98.94 94 THR A C 1
ATOM 748 O O . THR A 1 94 ? -3.086 -6.745 10.730 1.00 98.94 94 THR A O 1
ATOM 751 N N . PHE A 1 95 ? -4.729 -5.453 9.916 1.00 98.94 95 PHE A N 1
ATOM 752 C CA . PHE A 1 95 ? -4.049 -4.164 9.977 1.00 98.94 95 PHE A CA 1
ATOM 753 C C . PHE A 1 95 ? -4.616 -3.350 11.137 1.00 98.94 95 PHE A C 1
ATOM 755 O O . PHE A 1 95 ? -5.692 -2.772 11.017 1.00 98.94 95 PHE A O 1
ATOM 762 N N . LYS A 1 96 ? -3.892 -3.280 12.251 1.00 98.88 96 LYS A N 1
ATOM 763 C CA . LYS A 1 96 ? -4.212 -2.401 13.379 1.00 98.88 96 LYS A CA 1
ATOM 764 C C . LYS A 1 96 ? -3.397 -1.123 13.242 1.00 98.88 96 LYS A C 1
ATOM 766 O O . LYS A 1 96 ? -2.192 -1.127 13.494 1.00 98.88 96 LYS A O 1
ATOM 771 N N . VAL A 1 97 ? -4.030 -0.054 12.768 1.00 98.62 97 VAL A N 1
ATOM 772 C CA . VAL A 1 97 ? -3.325 1.129 12.253 1.00 98.62 97 VAL A CA 1
ATOM 773 C C . VAL A 1 97 ? -3.697 2.409 12.991 1.00 98.62 97 VAL A C 1
ATOM 775 O O . VAL A 1 97 ? -4.871 2.766 13.124 1.00 98.62 97 VAL A O 1
ATOM 778 N N . PHE A 1 98 ? -2.677 3.157 13.413 1.00 98.38 98 PHE A N 1
ATOM 779 C CA . PHE A 1 98 ? -2.842 4.473 14.036 1.00 98.38 98 PHE A CA 1
ATOM 780 C C . PHE A 1 98 ? -2.866 5.620 13.010 1.00 98.38 98 PHE A C 1
ATOM 782 O O . PHE A 1 98 ? -3.300 6.726 13.340 1.00 98.38 98 PHE A O 1
ATOM 789 N N . ASP A 1 99 ? -2.503 5.359 11.754 1.00 97.81 99 ASP A N 1
ATOM 790 C CA . ASP A 1 99 ? -2.481 6.327 10.649 1.00 97.81 99 ASP A CA 1
ATOM 791 C C . ASP A 1 99 ? -3.244 5.809 9.411 1.00 97.81 99 ASP A C 1
ATOM 793 O O . ASP A 1 99 ? -3.869 4.749 9.453 1.00 97.81 99 ASP A O 1
ATOM 797 N N . ALA A 1 100 ? -3.262 6.589 8.331 1.00 97.62 100 ALA A N 1
ATOM 798 C CA . ALA A 1 100 ? -3.980 6.326 7.094 1.00 97.62 100 ALA A CA 1
ATOM 799 C C . ALA A 1 100 ? -3.327 5.263 6.180 1.00 97.62 100 ALA A C 1
ATOM 801 O O . ALA A 1 100 ? -4.070 4.397 5.721 1.00 97.62 100 ALA A O 1
ATOM 802 N N . PRO A 1 101 ? -2.016 5.273 5.878 1.00 98.00 101 PRO A N 1
ATOM 803 C CA . PRO A 1 101 ? -1.465 4.443 4.799 1.00 98.00 101 PRO A CA 1
ATOM 804 C C . PRO A 1 101 ? -1.511 2.937 5.052 1.00 98.00 101 PRO A C 1
ATOM 806 O O . PRO A 1 101 ? -0.885 2.435 5.982 1.00 98.00 101 PRO A O 1
ATOM 809 N N . LEU A 1 102 ? -2.172 2.195 4.162 1.00 98.75 102 LEU A N 1
ATOM 810 C CA . LEU A 1 102 ? -2.138 0.730 4.150 1.00 98.75 102 LEU A CA 1
ATOM 811 C C . LEU A 1 102 ? -1.101 0.225 3.149 1.00 98.75 102 LEU A C 1
ATOM 813 O O . LEU A 1 102 ? -0.211 -0.544 3.512 1.00 98.75 102 LEU A O 1
ATOM 817 N N . VAL A 1 103 ? -1.196 0.682 1.895 1.00 98.75 103 VAL A N 1
ATOM 818 C CA . VAL A 1 103 ? -0.305 0.240 0.815 1.00 98.75 103 VAL A CA 1
ATOM 819 C C . VAL A 1 103 ? 0.118 1.409 -0.072 1.00 98.75 103 VAL A C 1
ATOM 821 O O . VAL A 1 103 ? -0.715 2.143 -0.607 1.00 98.75 103 VAL A O 1
ATOM 824 N N . ARG A 1 104 ? 1.425 1.527 -0.293 1.00 97.56 104 ARG A N 1
ATOM 825 C CA . ARG A 1 104 ? 2.021 2.285 -1.394 1.00 97.56 104 ARG A CA 1
ATOM 826 C C . ARG A 1 104 ? 2.478 1.274 -2.431 1.00 97.56 104 ARG A C 1
ATOM 828 O O . ARG A 1 104 ? 3.247 0.380 -2.092 1.00 97.56 104 ARG A O 1
ATOM 835 N N . ALA A 1 105 ? 2.024 1.397 -3.674 1.00 97.81 105 ALA A N 1
ATOM 836 C CA . ALA A 1 105 ? 2.472 0.503 -4.736 1.00 97.81 105 ALA A CA 1
ATOM 837 C C . ALA A 1 105 ? 2.782 1.234 -6.038 1.00 97.81 105 ALA A C 1
ATOM 839 O O . ALA A 1 105 ? 2.015 2.082 -6.488 1.00 97.81 105 ALA A O 1
ATOM 840 N N . ARG A 1 106 ? 3.895 0.870 -6.665 1.00 96.50 106 ARG A N 1
ATOM 841 C CA . ARG A 1 106 ? 4.315 1.328 -7.983 1.00 96.50 106 ARG A CA 1
ATOM 842 C C . ARG A 1 106 ? 4.602 0.129 -8.875 1.00 96.50 106 ARG A C 1
ATOM 844 O O . ARG A 1 106 ? 5.230 -0.837 -8.452 1.00 96.50 106 ARG A O 1
ATOM 851 N N . SER A 1 107 ? 4.169 0.226 -10.129 1.00 97.06 107 SER A N 1
ATOM 852 C CA . SER A 1 107 ? 4.507 -0.708 -11.200 1.00 97.06 107 SER A CA 1
ATOM 853 C C . SER A 1 107 ? 4.206 -2.175 -10.849 1.00 97.06 107 SER A C 1
ATOM 855 O O . SER A 1 107 ? 5.044 -3.063 -11.008 1.00 97.06 107 SER A O 1
ATOM 857 N N . VAL A 1 108 ? 2.975 -2.445 -10.389 1.00 98.38 108 VAL A N 1
ATOM 858 C CA . VAL A 1 108 ? 2.495 -3.805 -10.079 1.00 98.38 108 VAL A CA 1
ATOM 859 C C . VAL A 1 108 ? 1.340 -4.221 -10.994 1.00 98.38 108 VAL A C 1
ATOM 861 O O . VAL A 1 108 ? 0.319 -3.537 -11.079 1.00 98.38 108 VAL A O 1
ATOM 864 N N . ARG A 1 109 ? 1.452 -5.381 -11.650 1.00 98.56 109 ARG A N 1
ATOM 865 C CA . ARG A 1 109 ? 0.333 -6.054 -12.330 1.00 98.56 109 ARG A CA 1
ATOM 866 C C . ARG A 1 109 ? -0.273 -7.115 -11.414 1.00 98.56 109 ARG A C 1
ATOM 868 O O . ARG A 1 109 ? 0.454 -7.934 -10.868 1.00 98.56 109 ARG A O 1
ATOM 875 N N . ASN A 1 110 ? -1.599 -7.167 -11.329 1.00 98.75 110 ASN A N 1
ATOM 876 C CA . ASN A 1 110 ? -2.344 -8.109 -10.487 1.00 98.75 110 ASN A CA 1
ATOM 877 C C . ASN A 1 110 ? -1.997 -7.941 -8.993 1.00 98.75 110 ASN A C 1
ATOM 879 O O . ASN A 1 110 ? -1.482 -8.858 -8.356 1.00 98.75 110 ASN A O 1
ATOM 883 N N . LEU A 1 111 ? -2.257 -6.747 -8.453 1.00 98.88 111 LEU A N 1
ATOM 884 C CA . LEU A 1 111 ? -2.205 -6.479 -7.013 1.00 98.88 111 LEU A CA 1
ATOM 885 C C . LEU A 1 111 ? -3.574 -6.779 -6.391 1.00 98.88 111 LEU A C 1
ATOM 887 O O . LEU A 1 111 ? -4.583 -6.243 -6.853 1.00 98.88 111 LEU A O 1
ATOM 891 N N . SER A 1 112 ? -3.624 -7.588 -5.336 1.00 98.88 112 SER A N 1
ATOM 892 C CA . SER A 1 112 ? -4.860 -7.832 -4.590 1.00 98.88 112 SER A CA 1
ATOM 893 C C . SER A 1 112 ? -4.721 -7.478 -3.109 1.00 98.88 112 SER A C 1
ATOM 895 O O . SER A 1 112 ? -3.705 -7.767 -2.484 1.00 98.88 112 SER A O 1
ATOM 897 N N . PHE A 1 113 ? -5.751 -6.832 -2.560 1.00 98.94 113 PHE A N 1
ATOM 898 C CA . PHE A 1 113 ? -5.933 -6.538 -1.141 1.00 98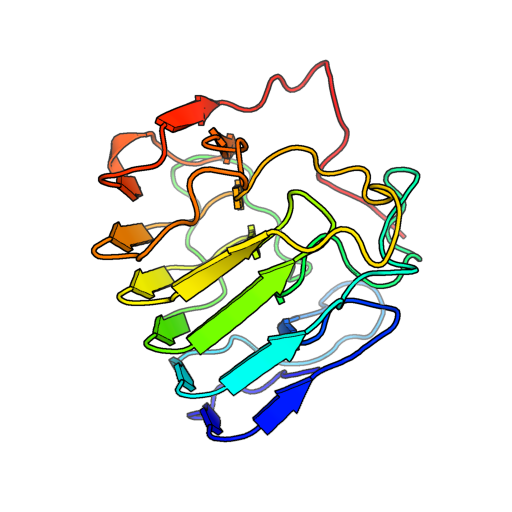.94 113 PHE A CA 1
ATOM 899 C C . PHE A 1 113 ? -7.342 -6.996 -0.742 1.00 98.94 113 PHE A C 1
ATOM 901 O O . PHE A 1 113 ? -8.321 -6.259 -0.897 1.00 98.94 113 PHE A O 1
ATOM 908 N N . ILE A 1 114 ? -7.460 -8.263 -0.343 1.00 98.88 114 ILE A N 1
ATOM 909 C CA . ILE A 1 114 ? -8.752 -8.955 -0.246 1.00 98.88 114 ILE A CA 1
ATOM 910 C C . ILE A 1 114 ? -8.960 -9.575 1.134 1.00 98.88 114 ILE A C 1
ATOM 912 O O . ILE A 1 114 ? -8.061 -10.221 1.669 1.00 98.88 114 ILE A O 1
ATOM 916 N N . SER A 1 115 ? -10.164 -9.437 1.692 1.00 98.75 115 SER A N 1
ATOM 917 C CA . SER A 1 115 ? -10.538 -10.077 2.964 1.00 98.75 115 SER A CA 1
ATOM 918 C C . SER A 1 115 ? -9.642 -9.703 4.145 1.00 98.75 115 SER A C 1
ATOM 920 O O . SER A 1 115 ? -9.504 -10.475 5.089 1.00 98.75 115 SER A O 1
ATOM 922 N N . ASN A 1 116 ? -9.012 -8.529 4.115 1.00 98.88 116 ASN A N 1
ATOM 923 C CA . ASN A 1 116 ? -8.238 -8.040 5.249 1.00 98.88 116 ASN A CA 1
ATOM 924 C C . ASN A 1 116 ? -9.164 -7.365 6.268 1.00 98.88 116 ASN A C 1
ATOM 926 O O . ASN A 1 116 ? -10.211 -6.817 5.919 1.00 98.88 116 ASN A O 1
ATOM 930 N N . THR A 1 117 ? -8.758 -7.376 7.534 1.00 98.94 117 THR A N 1
ATOM 931 C CA . THR A 1 117 ? -9.412 -6.609 8.600 1.00 98.94 117 THR A CA 1
ATOM 932 C C . THR A 1 117 ? -8.580 -5.369 8.897 1.00 98.94 117 THR A C 1
ATOM 934 O O . THR A 1 117 ? -7.383 -5.484 9.137 1.00 98.94 117 THR A O 1
ATOM 937 N N . ILE A 1 118 ? -9.193 -4.189 8.875 1.00 98.88 118 ILE A N 1
ATOM 938 C CA . ILE A 1 118 ? -8.554 -2.909 9.192 1.00 98.88 118 ILE A CA 1
ATOM 939 C C . ILE A 1 118 ? -9.182 -2.379 10.478 1.00 98.88 118 ILE A C 1
ATOM 941 O O . ILE A 1 118 ? -10.365 -2.048 10.497 1.00 98.88 118 ILE A O 1
ATOM 945 N N . GLU A 1 119 ? -8.389 -2.299 11.539 1.00 98.81 119 GLU A N 1
ATOM 946 C CA . GLU A 1 119 ? -8.788 -1.860 12.876 1.00 98.81 119 GLU A CA 1
ATOM 947 C C . GLU A 1 119 ? -8.112 -0.528 13.193 1.00 98.81 119 GLU A C 1
ATOM 949 O O . GLU A 1 119 ? -6.896 -0.379 13.034 1.00 98.81 119 GLU A O 1
ATOM 954 N N . LYS A 1 120 ? -8.889 0.462 13.640 1.00 98.62 120 LYS A N 1
ATOM 955 C CA . LYS A 1 120 ? -8.328 1.761 13.994 1.00 98.62 120 LYS A CA 1
ATOM 956 C C . LYS A 1 120 ? -7.732 1.691 15.393 1.00 98.62 120 LYS A C 1
ATOM 958 O O . LYS A 1 120 ? -8.430 1.392 16.357 1.00 98.62 120 LYS A O 1
ATOM 963 N N . THR A 1 121 ? -6.462 2.057 15.521 1.00 98.56 121 THR A N 1
ATOM 964 C CA . THR A 1 121 ? -5.825 2.294 16.821 1.00 98.56 121 THR A CA 1
ATOM 965 C C . THR A 1 121 ? -5.575 3.788 17.034 1.00 98.56 121 THR A C 1
ATOM 967 O O . THR A 1 121 ? -5.674 4.612 16.115 1.00 98.56 121 THR A O 1
ATOM 970 N N . TYR A 1 122 ? -5.255 4.134 18.279 1.00 98.19 122 TYR A N 1
ATOM 971 C CA . TYR A 1 122 ? -4.884 5.486 18.707 1.00 98.19 122 TYR A CA 1
ATOM 972 C C . TYR A 1 122 ? -3.579 5.478 19.515 1.00 98.19 122 TYR A C 1
ATOM 974 O O . TYR A 1 122 ? -3.331 6.386 20.304 1.00 98.19 122 TYR A O 1
ATOM 982 N N . THR A 1 123 ? -2.756 4.436 19.342 1.00 98.25 123 THR A N 1
ATOM 983 C CA . THR A 1 123 ? -1.493 4.252 20.071 1.00 98.25 123 THR A CA 1
ATOM 984 C C . THR A 1 123 ? -0.514 5.398 19.807 1.00 98.25 123 THR A C 1
ATOM 986 O O . THR A 1 123 ? 0.207 5.813 20.712 1.00 98.25 123 THR A O 1
ATOM 989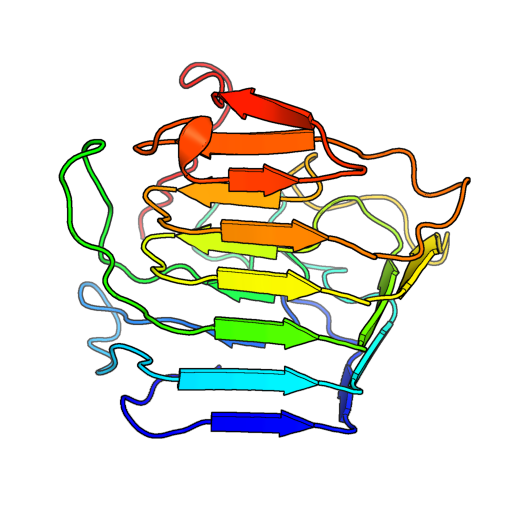 N N . TYR A 1 124 ? -0.524 5.941 18.584 1.00 97.62 124 TYR A N 1
ATOM 990 C CA . TYR A 1 124 ? 0.305 7.068 18.160 1.00 97.62 124 TYR A CA 1
ATOM 991 C C . TYR A 1 124 ? -0.524 8.091 17.365 1.00 97.62 124 TYR A C 1
ATOM 993 O O . TYR A 1 124 ? -1.535 7.726 16.756 1.00 97.62 124 TYR A O 1
ATOM 1001 N N . PRO A 1 125 ? -0.128 9.377 17.347 1.00 96.44 125 PRO A N 1
ATOM 1002 C CA . PRO A 1 125 ? -0.701 10.335 16.410 1.00 96.44 125 PRO A CA 1
ATOM 1003 C C . PRO A 1 125 ? -0.298 9.989 14.961 1.00 96.44 125 PRO A C 1
ATOM 1005 O O . PRO A 1 125 ? 0.795 9.461 14.750 1.00 96.44 125 PRO A O 1
ATOM 1008 N N . PRO A 1 126 ? -1.135 10.322 13.958 1.00 96.06 126 PRO A N 1
ATOM 1009 C CA . PRO A 1 126 ? -0.758 10.264 12.547 1.00 96.06 126 PRO A CA 1
ATOM 1010 C C . PRO A 1 126 ? 0.584 10.951 12.264 1.00 96.06 126 PRO A C 1
ATOM 1012 O O . PRO A 1 126 ? 0.841 12.047 12.768 1.00 96.06 126 PRO A O 1
ATOM 1015 N N . TYR A 1 127 ? 1.412 10.326 11.433 1.00 93.12 127 TYR A N 1
ATOM 1016 C CA . TYR A 1 127 ? 2.796 10.712 11.165 1.00 93.12 127 TYR A CA 1
ATOM 1017 C C . TYR A 1 127 ? 3.113 10.791 9.666 1.00 93.12 127 TYR A C 1
ATOM 1019 O O . TYR A 1 127 ? 3.767 11.739 9.235 1.00 93.12 127 TYR A O 1
ATOM 1027 N N . ALA A 1 128 ? 2.632 9.834 8.871 1.00 93.12 128 ALA A N 1
ATOM 1028 C CA . ALA A 1 128 ? 3.061 9.632 7.493 1.00 93.12 128 ALA A CA 1
ATOM 1029 C C . ALA A 1 128 ? 2.594 10.755 6.562 1.00 93.12 128 ALA A C 1
ATOM 1031 O O . ALA A 1 128 ? 1.482 11.262 6.709 1.00 93.12 128 ALA A O 1
ATOM 1032 N N . TRP A 1 129 ? 3.409 11.130 5.578 1.00 91.25 129 TRP A N 1
ATOM 1033 C CA . TRP A 1 129 ? 3.037 12.132 4.570 1.00 91.25 129 TRP A CA 1
ATOM 1034 C C . TRP A 1 129 ? 1.842 11.678 3.719 1.00 91.25 129 TRP A C 1
ATOM 1036 O O . TRP A 1 129 ? 0.903 12.445 3.513 1.00 91.25 129 TRP A O 1
ATOM 1046 N N . GLN A 1 130 ? 1.822 10.406 3.301 1.00 91.25 130 GLN A N 1
ATOM 1047 C CA . GLN A 1 130 ? 0.707 9.815 2.570 1.00 91.25 130 GLN A CA 1
ATOM 1048 C C . GLN A 1 130 ? -0.553 9.859 3.451 1.00 91.25 130 GLN A C 1
ATOM 1050 O O . GLN A 1 130 ? -0.619 9.243 4.511 1.00 91.25 130 GLN A O 1
ATOM 1055 N N . LYS A 1 131 ? -1.588 10.590 3.018 1.00 92.44 131 LYS A N 1
ATOM 1056 C CA . LYS A 1 131 ? -2.866 10.704 3.755 1.00 92.44 131 LYS A CA 1
ATOM 1057 C C . LYS A 1 131 ? -3.989 9.828 3.190 1.00 92.44 131 LYS A C 1
ATOM 1059 O O . LYS A 1 131 ? -5.122 9.884 3.668 1.00 92.44 131 LYS A O 1
ATOM 1064 N N . SER A 1 132 ? -3.692 9.010 2.181 1.00 96.31 132 SER A N 1
ATOM 1065 C CA . SER A 1 132 ? -4.616 8.048 1.574 1.00 96.31 132 SER A CA 1
ATOM 1066 C C . SER A 1 132 ? -4.387 6.627 2.090 1.00 96.31 132 SER A C 1
ATOM 1068 O O . SER A 1 132 ? -3.299 6.280 2.550 1.00 96.31 132 SER A O 1
ATOM 1070 N N . ALA A 1 133 ? -5.417 5.784 1.981 1.00 98.31 133 ALA A N 1
ATOM 1071 C CA . ALA A 1 133 ? -5.305 4.369 2.326 1.00 98.31 133 ALA A CA 1
ATOM 1072 C C . ALA A 1 133 ? -4.387 3.652 1.328 1.00 98.31 133 ALA A C 1
ATOM 1074 O O . ALA A 1 133 ? -3.532 2.855 1.715 1.00 98.31 133 ALA A O 1
ATOM 1075 N N . PHE A 1 134 ? -4.537 4.000 0.049 1.00 98.62 134 PHE A N 1
ATOM 1076 C CA . PHE A 1 134 ? -3.732 3.476 -1.041 1.00 98.62 134 PHE A CA 1
ATOM 1077 C C . PHE A 1 134 ? -3.189 4.615 -1.900 1.00 98.62 134 PHE A C 1
ATOM 1079 O O . PHE A 1 134 ? -3.906 5.578 -2.194 1.00 98.62 134 PHE A O 1
ATOM 1086 N N . MET A 1 135 ? -1.947 4.468 -2.348 1.00 97.38 135 MET A N 1
ATOM 1087 C CA . MET A 1 135 ? -1.353 5.307 -3.386 1.00 97.38 135 MET A CA 1
ATOM 1088 C C . MET A 1 135 ? -0.691 4.408 -4.426 1.00 97.38 135 MET A C 1
ATOM 1090 O O . MET A 1 135 ? 0.236 3.654 -4.111 1.00 97.38 135 MET A O 1
ATOM 1094 N N . LEU A 1 136 ? -1.232 4.427 -5.642 1.00 98.12 136 LEU A N 1
ATOM 1095 C CA . LEU A 1 136 ? -0.949 3.452 -6.688 1.00 98.12 136 LEU A CA 1
ATOM 1096 C C . LEU A 1 136 ? -0.440 4.151 -7.948 1.00 98.12 136 LEU A C 1
ATOM 1098 O O . LEU A 1 136 ? -1.135 4.966 -8.539 1.00 98.12 136 LEU A O 1
ATOM 1102 N N . ASP A 1 137 ? 0.746 3.782 -8.403 1.00 97.38 137 ASP A N 1
ATOM 1103 C CA . ASP A 1 137 ? 1.395 4.397 -9.561 1.00 97.38 137 ASP A CA 1
ATOM 1104 C C . ASP A 1 137 ? 1.663 3.333 -10.630 1.00 97.38 137 ASP A C 1
ATOM 1106 O O . ASP A 1 137 ? 2.305 2.313 -10.370 1.00 97.38 137 ASP A O 1
ATOM 1110 N N . GLY A 1 138 ? 1.084 3.501 -11.818 1.00 97.62 138 GLY A N 1
ATOM 1111 C CA . GLY A 1 138 ? 1.243 2.588 -12.950 1.00 97.62 138 GLY A CA 1
ATOM 1112 C C . GLY A 1 138 ? 0.859 1.131 -12.677 1.00 97.62 138 GLY A C 1
ATOM 1113 O O . GLY A 1 138 ? 1.313 0.227 -13.378 1.00 97.62 138 GLY A O 1
ATOM 1114 N N . CYS A 1 139 ? 0.008 0.874 -11.683 1.00 98.50 139 CYS A N 1
ATOM 1115 C CA . CYS A 1 139 ? -0.482 -0.470 -11.395 1.00 98.50 139 CYS A CA 1
ATOM 1116 C C . CYS A 1 139 ? -1.543 -0.912 -12.419 1.00 98.50 139 CYS A C 1
ATOM 1118 O O . CYS A 1 139 ? -2.169 -0.091 -13.097 1.00 98.50 139 CYS A O 1
ATOM 1120 N N . ARG A 1 140 ? -1.749 -2.227 -12.566 1.00 98.56 140 ARG A N 1
ATOM 1121 C CA . ARG A 1 140 ? -2.747 -2.824 -13.476 1.00 98.56 140 ARG A CA 1
ATOM 1122 C C . ARG A 1 140 ? -3.484 -3.966 -12.785 1.00 98.56 140 ARG A C 1
ATOM 1124 O O . ARG A 1 140 ? -2.861 -4.740 -12.062 1.00 98.56 140 ARG A O 1
ATOM 1131 N N . ASN A 1 141 ? -4.775 -4.129 -13.078 1.00 98.62 141 ASN A N 1
ATOM 1132 C CA . ASN A 1 141 ? -5.625 -5.190 -12.518 1.00 98.62 141 ASN A CA 1
ATOM 1133 C C . ASN A 1 141 ? -5.584 -5.248 -10.980 1.00 98.62 141 ASN A C 1
ATOM 1135 O O . ASN A 1 141 ? -5.332 -6.300 -10.395 1.00 98.62 141 ASN A O 1
ATOM 1139 N N . VAL A 1 142 ? -5.809 -4.109 -10.332 1.00 98.88 142 VAL A N 1
ATOM 1140 C CA . VAL A 1 142 ? -5.857 -3.996 -8.876 1.00 98.88 142 VAL A CA 1
ATOM 1141 C C . VAL A 1 142 ? -7.242 -4.395 -8.367 1.00 98.88 142 VAL A C 1
ATOM 1143 O O . VAL A 1 142 ? -8.260 -3.939 -8.897 1.00 98.88 142 VAL A O 1
ATOM 1146 N N . ILE A 1 143 ? -7.293 -5.233 -7.333 1.00 98.88 143 ILE A N 1
ATOM 1147 C CA . ILE A 1 143 ? -8.536 -5.653 -6.674 1.00 98.88 143 ILE A CA 1
ATOM 1148 C C . ILE A 1 143 ? -8.427 -5.358 -5.180 1.00 98.88 143 ILE A C 1
ATOM 1150 O O . ILE A 1 143 ? -7.589 -5.940 -4.501 1.00 98.88 143 ILE A O 1
ATOM 1154 N N . ILE A 1 144 ? -9.286 -4.482 -4.669 1.00 98.81 144 ILE A N 1
ATOM 1155 C CA . ILE A 1 144 ? -9.379 -4.139 -3.246 1.00 98.81 144 ILE A CA 1
ATOM 1156 C C . ILE A 1 144 ? -10.813 -4.440 -2.826 1.00 98.81 144 ILE A C 1
ATOM 1158 O O . ILE A 1 144 ? -11.702 -3.676 -3.177 1.00 98.81 144 ILE A O 1
ATOM 1162 N N . LYS A 1 145 ? -11.067 -5.587 -2.192 1.00 98.62 145 LYS A N 1
ATOM 1163 C CA . LYS A 1 145 ? -12.442 -6.049 -1.945 1.00 98.62 145 LYS A CA 1
ATOM 1164 C C . LYS A 1 145 ? -12.612 -6.866 -0.677 1.00 98.62 145 LYS A C 1
ATOM 1166 O O . LYS A 1 145 ? -11.653 -7.450 -0.180 1.00 98.62 145 LYS A O 1
ATOM 1171 N N . ASP A 1 146 ? -13.852 -6.952 -0.215 1.00 98.50 146 ASP A N 1
ATOM 1172 C CA . ASP A 1 146 ? -14.297 -7.823 0.870 1.00 98.50 146 ASP A CA 1
ATOM 1173 C C . ASP A 1 146 ? -13.544 -7.554 2.182 1.00 98.50 146 ASP A C 1
ATOM 1175 O O . ASP A 1 146 ? -13.352 -8.456 2.995 1.00 98.50 146 ASP A O 1
ATOM 1179 N N . ASN A 1 147 ? -13.067 -6.321 2.383 1.00 98.69 147 ASN A N 1
ATOM 1180 C CA . ASN A 1 147 ? -12.297 -5.955 3.565 1.00 98.69 147 ASN A CA 1
ATOM 1181 C C . ASN A 1 147 ? -13.243 -5.548 4.697 1.00 98.69 147 ASN A C 1
ATOM 1183 O O . ASN A 1 147 ? -14.184 -4.786 4.503 1.00 98.69 147 ASN A O 1
ATOM 1187 N N . LYS A 1 148 ? -12.969 -6.013 5.916 1.00 98.75 148 LYS A N 1
ATOM 1188 C CA . LYS A 1 148 ? -13.691 -5.551 7.101 1.00 98.75 148 LYS A CA 1
ATOM 1189 C C . LYS A 1 148 ? -13.015 -4.291 7.618 1.00 98.75 148 LYS A C 1
ATOM 1191 O O . LYS A 1 148 ? -11.888 -4.358 8.100 1.00 98.75 148 LYS A O 1
ATOM 1196 N N . ILE A 1 149 ? -13.701 -3.157 7.541 1.00 98.62 149 ILE A N 1
ATOM 1197 C CA . ILE A 1 149 ? -13.135 -1.865 7.931 1.00 98.62 149 ILE A CA 1
ATOM 1198 C C . ILE A 1 149 ? -13.820 -1.367 9.198 1.00 98.62 149 ILE A C 1
ATOM 1200 O O . ILE A 1 149 ? -15.040 -1.247 9.241 1.00 98.62 149 ILE A O 1
ATOM 1204 N N . ASP A 1 150 ? -13.027 -1.061 10.219 1.00 98.56 150 ASP A N 1
ATOM 1205 C CA . ASP A 1 150 ? -13.481 -0.371 11.421 1.00 98.56 150 ASP A CA 1
ATOM 1206 C C . ASP A 1 150 ? -14.088 0.993 11.062 1.00 98.56 150 ASP A C 1
ATOM 1208 O O . ASP A 1 150 ? -13.491 1.795 10.332 1.00 98.56 150 ASP A O 1
ATOM 1212 N N . ASP A 1 151 ? -15.267 1.276 11.615 1.00 98.00 151 ASP A N 1
ATOM 1213 C CA . ASP A 1 151 ? -15.977 2.540 11.441 1.00 98.00 151 ASP A CA 1
ATOM 1214 C C . ASP A 1 151 ? -15.115 3.748 11.823 1.00 98.00 151 ASP A C 1
ATOM 1216 O O . ASP A 1 151 ? -15.291 4.829 11.259 1.00 98.00 151 ASP A O 1
ATOM 1220 N N . ASN A 1 152 ? -14.178 3.597 12.759 1.00 98.31 152 ASN A N 1
ATOM 1221 C CA . ASN A 1 152 ? -13.289 4.661 13.219 1.00 98.31 152 ASN A CA 1
ATOM 1222 C C . ASN A 1 152 ? -12.113 4.933 12.278 1.00 98.31 152 ASN A C 1
ATOM 1224 O O . ASN A 1 152 ? -11.567 6.041 12.277 1.00 98.31 152 ASN A O 1
ATOM 1228 N N . TYR A 1 153 ? -11.727 3.973 11.440 1.00 98.25 153 TYR A N 1
ATOM 1229 C CA . TYR A 1 153 ? -10.796 4.244 10.355 1.00 98.25 153 TYR A CA 1
ATOM 1230 C C . TYR A 1 153 ? -11.589 5.003 9.292 1.00 98.25 153 TYR A C 1
ATOM 1232 O O . TYR A 1 153 ? -12.457 4.418 8.660 1.00 98.25 153 TYR A O 1
ATOM 1240 N N . LYS A 1 154 ? -11.370 6.314 9.115 1.00 97.62 154 LYS A N 1
ATOM 1241 C CA . LYS A 1 154 ? -12.185 7.158 8.208 1.00 97.62 154 LYS A CA 1
ATOM 1242 C C . LYS A 1 154 ? -11.615 7.307 6.797 1.00 97.62 154 LYS A C 1
ATOM 1244 O O . LYS A 1 154 ? -12.337 7.713 5.891 1.00 97.62 154 LYS A O 1
ATOM 1249 N N . THR A 1 155 ? -10.345 6.976 6.589 1.00 97.56 155 THR A N 1
ATOM 1250 C CA . THR A 1 155 ? -9.693 7.116 5.284 1.00 97.56 155 THR A CA 1
ATOM 1251 C C . THR A 1 155 ? -10.281 6.127 4.280 1.00 97.56 155 THR A C 1
ATOM 1253 O O . THR A 1 155 ? -10.323 4.925 4.529 1.00 97.56 155 THR A O 1
ATOM 1256 N N . ARG A 1 156 ? -10.758 6.626 3.134 1.00 97.12 156 ARG A N 1
ATOM 1257 C CA . ARG A 1 156 ? -11.378 5.806 2.073 1.00 97.12 156 ARG A CA 1
ATOM 1258 C C . ARG A 1 156 ? -10.817 6.081 0.679 1.00 97.12 156 ARG A C 1
ATOM 1260 O O . ARG A 1 156 ? -11.396 5.634 -0.300 1.00 97.12 156 ARG A O 1
ATOM 1267 N N . ASN A 1 157 ? -9.704 6.799 0.576 1.00 97.56 157 ASN A N 1
ATOM 1268 C CA . ASN A 1 157 ? -9.163 7.223 -0.714 1.00 97.56 157 ASN A CA 1
ATOM 1269 C C . ASN A 1 157 ? -8.127 6.221 -1.239 1.00 97.56 157 ASN A C 1
ATOM 1271 O O . ASN A 1 157 ? -7.219 5.819 -0.504 1.00 97.56 157 ASN A O 1
ATOM 1275 N N . ILE A 1 158 ? -8.252 5.881 -2.518 1.00 98.31 158 ILE A N 1
ATOM 1276 C CA . ILE A 1 158 ? -7.215 5.299 -3.368 1.00 98.31 158 ILE A CA 1
ATOM 1277 C C . ILE A 1 158 ? -6.803 6.396 -4.345 1.00 98.31 158 ILE A C 1
ATOM 1279 O O . ILE A 1 158 ? -7.609 6.787 -5.193 1.00 98.31 158 ILE A O 1
ATOM 1283 N N . PHE A 1 159 ? -5.564 6.868 -4.242 1.00 97.50 159 PHE A N 1
ATOM 1284 C CA . PHE A 1 159 ? -5.000 7.773 -5.237 1.00 97.50 159 PHE A CA 1
ATOM 1285 C C . PHE A 1 159 ? -4.231 7.006 -6.300 1.00 97.50 159 PHE A C 1
ATOM 1287 O O . PHE A 1 159 ? -3.537 6.037 -5.982 1.00 97.50 159 PHE A O 1
ATOM 1294 N N . ILE A 1 160 ? -4.410 7.417 -7.556 1.00 97.38 160 ILE A N 1
ATOM 1295 C CA . ILE A 1 160 ? -3.801 6.774 -8.717 1.00 97.38 160 ILE A CA 1
ATOM 1296 C C . ILE A 1 160 ? -3.024 7.751 -9.604 1.00 97.38 160 ILE A C 1
ATOM 1298 O O . ILE A 1 160 ? -3.483 8.865 -9.849 1.00 97.38 160 ILE A O 1
ATOM 1302 N N . GLU A 1 161 ? -1.918 7.272 -10.168 1.00 96.25 161 GLU A N 1
ATOM 1303 C CA . GLU A 1 161 ? -1.074 7.953 -11.162 1.00 96.25 161 GLU A CA 1
ATOM 1304 C C . GLU A 1 161 ? -0.643 6.971 -12.259 1.00 96.25 161 GLU A C 1
ATOM 1306 O O . GLU A 1 161 ? -0.612 5.757 -12.043 1.00 96.25 161 GLU A O 1
ATOM 1311 N N . HIS A 1 162 ? -0.367 7.468 -13.470 1.00 96.56 162 HIS A N 1
ATOM 1312 C CA . HIS A 1 162 ? 0.089 6.670 -14.628 1.00 96.56 162 HIS A CA 1
ATOM 1313 C C . HIS A 1 162 ? -0.718 5.378 -14.897 1.00 96.56 162 HIS A C 1
ATOM 1315 O O . HIS A 1 162 ? -0.246 4.390 -15.474 1.00 96.56 162 HIS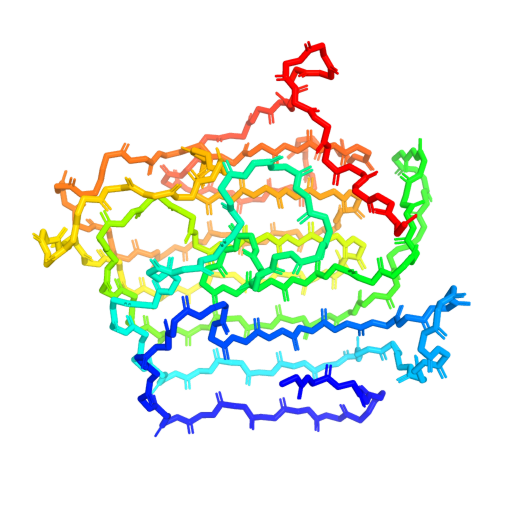 A O 1
ATOM 1321 N N . MET A 1 163 ? -1.985 5.373 -14.491 1.00 97.50 163 MET A N 1
ATOM 1322 C CA . MET A 1 163 ? -2.927 4.272 -14.649 1.00 97.50 163 MET A CA 1
ATOM 1323 C C . MET A 1 163 ? -4.344 4.811 -14.830 1.00 97.50 163 MET A C 1
ATOM 1325 O O . MET A 1 163 ? -4.598 6.010 -14.727 1.00 97.50 163 MET A O 1
ATOM 1329 N N . ARG A 1 164 ? -5.290 3.936 -15.164 1.00 98.00 164 ARG A N 1
ATOM 1330 C CA . ARG A 1 164 ? -6.685 4.318 -15.402 1.00 98.00 164 ARG A CA 1
ATOM 1331 C C . ARG A 1 164 ? -7.530 3.926 -14.198 1.00 98.00 164 ARG A C 1
ATOM 1333 O O . ARG A 1 164 ? -7.317 2.865 -13.625 1.00 98.00 164 ARG A O 1
ATOM 1340 N N . LYS A 1 165 ? -8.597 4.679 -13.902 1.00 98.12 165 LYS A N 1
ATOM 1341 C CA . LYS A 1 165 ? -9.569 4.291 -12.856 1.00 98.12 165 LYS A CA 1
ATOM 1342 C C . LYS A 1 165 ? -10.106 2.862 -13.045 1.00 98.12 165 LYS A C 1
ATOM 1344 O O . LYS A 1 165 ? -10.262 2.135 -12.075 1.00 98.12 165 LYS A O 1
ATOM 1349 N N . LYS A 1 166 ? -10.310 2.424 -14.299 1.00 98.06 166 LYS A N 1
ATOM 1350 C CA . LYS A 1 166 ? -10.764 1.055 -14.628 1.00 98.06 166 LYS A CA 1
ATOM 1351 C C . LYS A 1 166 ? -9.772 -0.055 -14.263 1.00 98.06 166 LYS A C 1
ATOM 1353 O O . LYS A 1 166 ? -10.162 -1.220 -14.253 1.00 98.06 166 LYS A O 1
ATOM 1358 N N . ASP A 1 167 ? -8.510 0.291 -14.018 1.00 98.50 167 ASP A N 1
ATOM 1359 C CA . ASP A 1 167 ? -7.486 -0.665 -13.602 1.00 98.50 167 ASP A CA 1
ATOM 1360 C C . ASP A 1 167 ? -7.644 -1.042 -12.119 1.00 98.50 167 ASP A C 1
ATOM 1362 O O . ASP A 1 167 ? -6.976 -1.970 -11.672 1.00 98.50 167 ASP A O 1
ATOM 1366 N N . VAL A 1 168 ? -8.540 -0.374 -11.376 1.00 98.69 168 VAL A N 1
ATOM 1367 C CA . VAL A 1 168 ? -8.862 -0.654 -9.973 1.00 98.69 168 VAL A CA 1
ATOM 1368 C C . VAL A 1 168 ? -10.317 -1.097 -9.840 1.00 98.69 168 VAL A C 1
ATOM 1370 O O . VAL A 1 168 ? -11.239 -0.434 -10.314 1.00 98.69 168 VAL A O 1
ATOM 1373 N N . LYS A 1 169 ? -10.536 -2.215 -9.148 1.00 98.62 169 LYS A N 1
ATOM 1374 C CA . LYS A 1 169 ? -11.856 -2.660 -8.692 1.00 98.62 169 LYS A CA 1
ATOM 1375 C C . LYS A 1 169 ? -11.896 -2.570 -7.172 1.00 98.62 169 LYS A C 1
ATOM 1377 O O . LYS A 1 169 ? -11.172 -3.311 -6.515 1.00 98.62 169 LYS A O 1
ATOM 1382 N N . SER A 1 170 ? -12.750 -1.694 -6.652 1.00 97.88 170 SER A N 1
ATOM 1383 C CA . SER A 1 170 ? -12.908 -1.423 -5.221 1.00 97.88 170 SER A CA 1
ATOM 1384 C C . SER A 1 170 ? -14.385 -1.390 -4.825 1.00 97.88 170 SER A C 1
ATOM 1386 O O . SER A 1 170 ? -15.215 -1.013 -5.654 1.00 97.88 170 SER A O 1
ATOM 1388 N N . ASP A 1 171 ? -14.708 -1.814 -3.605 1.00 95.50 171 ASP A N 1
ATOM 1389 C CA . ASP A 1 171 ? -16.039 -1.729 -2.986 1.00 95.50 171 ASP A CA 1
ATOM 1390 C C . ASP A 1 171 ? -16.142 -0.576 -1.974 1.00 95.50 171 ASP A C 1
ATOM 1392 O O . ASP A 1 171 ? -16.970 0.317 -2.153 1.00 95.50 171 ASP A O 1
ATOM 1396 N N . ASP A 1 172 ? -15.278 -0.553 -0.960 1.00 93.62 172 ASP A N 1
ATOM 1397 C CA . ASP A 1 172 ? -15.370 0.390 0.160 1.00 93.62 172 ASP A CA 1
ATOM 1398 C C . ASP A 1 172 ? -14.531 1.659 -0.034 1.00 93.62 172 ASP A C 1
ATOM 1400 O O . ASP A 1 172 ? -14.772 2.684 0.608 1.00 93.62 172 ASP A O 1
ATOM 1404 N N . PHE A 1 173 ? -13.545 1.620 -0.931 1.00 97.62 173 PHE A N 1
ATOM 1405 C CA . PHE A 1 173 ? -12.644 2.741 -1.195 1.00 97.62 173 PHE A CA 1
ATOM 1406 C C . PHE A 1 173 ? -12.967 3.441 -2.519 1.00 97.62 173 PHE A C 1
ATOM 1408 O O . PHE A 1 173 ? -13.333 2.807 -3.513 1.00 97.62 173 PHE A O 1
ATOM 1415 N N . LYS A 1 174 ? -12.779 4.760 -2.545 1.00 97.69 174 LYS A N 1
ATOM 1416 C CA . LYS A 1 174 ? -13.009 5.635 -3.697 1.00 97.69 174 LYS A CA 1
ATOM 1417 C C . LYS A 1 174 ? -11.710 5.875 -4.451 1.00 97.69 174 LYS A C 1
ATOM 1419 O O . LYS A 1 174 ? -10.684 6.153 -3.839 1.00 97.69 174 LYS A O 1
ATOM 1424 N N . VAL A 1 175 ? -11.773 5.772 -5.776 1.00 98.19 175 VAL A N 1
ATOM 1425 C CA . VAL A 1 175 ? -10.614 5.916 -6.663 1.00 98.19 175 VAL A CA 1
ATOM 1426 C C . VAL A 1 175 ? -10.607 7.298 -7.297 1.00 98.19 175 VAL A C 1
ATOM 1428 O O . VAL A 1 175 ? -11.508 7.624 -8.080 1.00 98.19 175 VAL A O 1
ATOM 1431 N N . ASP A 1 176 ? -9.548 8.058 -7.045 1.00 96.81 176 ASP A N 1
ATOM 1432 C CA . ASP A 1 176 ? -9.311 9.377 -7.623 1.00 96.81 176 ASP A CA 1
ATOM 1433 C C . ASP A 1 176 ? -7.875 9.525 -8.116 1.00 96.81 176 ASP A C 1
ATOM 1435 O O . ASP A 1 176 ? -6.982 8.795 -7.696 1.00 96.81 176 ASP A O 1
ATOM 1439 N N . PHE A 1 177 ? -7.671 10.425 -9.075 1.00 95.12 177 PHE A N 1
ATOM 1440 C CA . PHE A 1 177 ? -6.321 10.753 -9.523 1.00 95.12 177 PHE A CA 1
ATOM 1441 C C . PHE A 1 177 ? -5.614 11.538 -8.424 1.00 95.12 177 PHE A C 1
ATOM 1443 O O . PHE A 1 177 ? -6.266 12.328 -7.734 1.00 95.12 177 PHE A O 1
ATOM 1450 N N . LEU A 1 178 ? -4.313 11.309 -8.258 1.00 89.81 178 LEU A N 1
ATOM 1451 C CA . LEU A 1 178 ? -3.520 12.233 -7.464 1.00 89.81 178 LEU A CA 1
ATOM 1452 C C . LEU A 1 178 ? -3.492 13.598 -8.170 1.00 89.81 178 LEU A C 1
ATOM 1454 O O . LEU A 1 178 ? -3.521 13.672 -9.397 1.00 89.81 178 LEU A O 1
ATOM 1458 N N . ASP A 1 179 ? -3.500 14.674 -7.391 1.00 80.44 179 ASP A N 1
ATOM 1459 C CA . ASP A 1 179 ? -3.243 16.010 -7.919 1.00 80.44 179 ASP A CA 1
ATOM 1460 C C . ASP A 1 179 ? -1.727 16.215 -7.989 1.00 80.44 179 ASP A C 1
ATOM 1462 O O . ASP A 1 179 ? -1.083 16.417 -6.956 1.00 80.44 179 ASP A O 1
ATOM 1466 N N . ASP A 1 180 ? -1.169 16.156 -9.201 1.00 63.50 180 ASP A N 1
ATOM 1467 C CA . ASP A 1 180 ? 0.272 16.270 -9.471 1.00 63.50 180 ASP A CA 1
ATOM 1468 C C . ASP A 1 180 ? 0.884 17.587 -8.944 1.00 63.50 180 ASP A C 1
ATOM 1470 O O . ASP A 1 180 ? 2.097 17.682 -8.772 1.00 63.50 180 ASP A O 1
ATOM 1474 N N . ASN A 1 181 ? 0.072 18.612 -8.646 1.00 62.59 181 ASN A N 1
ATOM 1475 C CA . ASN A 1 181 ? 0.559 19.868 -8.061 1.00 62.59 181 ASN A CA 1
ATOM 1476 C C . ASN A 1 181 ? 0.685 19.831 -6.528 1.00 62.59 181 ASN A C 1
ATOM 1478 O O . ASN A 1 181 ? 1.148 20.807 -5.936 1.00 62.59 181 ASN A O 1
ATOM 1482 N N . SER A 1 182 ? 0.224 18.759 -5.876 1.00 64.69 182 SER A N 1
ATOM 1483 C CA . SER A 1 182 ? 0.065 18.711 -4.417 1.00 64.69 182 SER A CA 1
ATOM 1484 C C . SER A 1 182 ? 1.171 17.964 -3.670 1.00 64.69 182 SER A C 1
ATOM 1486 O O . SER A 1 182 ? 1.416 18.304 -2.515 1.00 64.69 182 SER A O 1
ATOM 1488 N N . MET A 1 183 ? 1.835 16.987 -4.299 1.00 73.62 183 MET A N 1
ATOM 1489 C CA . MET A 1 183 ? 2.761 16.048 -3.646 1.00 73.62 183 MET A CA 1
ATOM 1490 C C . MET A 1 183 ? 3.759 15.475 -4.660 1.00 73.62 183 MET A C 1
ATOM 1492 O O . MET A 1 183 ? 3.357 15.072 -5.752 1.00 73.62 183 MET A O 1
ATOM 1496 N N . ASN A 1 184 ? 5.042 15.371 -4.293 1.00 78.12 184 ASN A N 1
ATOM 1497 C CA . ASN A 1 184 ? 6.020 14.650 -5.111 1.00 78.12 184 ASN A CA 1
ATOM 1498 C C . ASN A 1 184 ? 6.012 13.162 -4.734 1.00 78.12 184 ASN A C 1
ATOM 1500 O O . ASN A 1 184 ? 6.491 12.768 -3.675 1.00 78.12 184 ASN A O 1
ATOM 1504 N N . THR A 1 185 ? 5.490 12.306 -5.610 1.00 80.44 185 THR A N 1
ATOM 1505 C CA . THR A 1 185 ? 5.423 10.849 -5.379 1.00 80.44 185 THR A CA 1
ATOM 1506 C C . THR A 1 185 ? 6.600 10.074 -5.954 1.00 80.44 185 THR A C 1
ATOM 1508 O O . THR A 1 185 ? 6.749 8.869 -5.705 1.00 80.44 185 THR A O 1
ATOM 1511 N N . HIS A 1 186 ? 7.449 10.765 -6.705 1.00 78.50 186 HIS A N 1
ATOM 1512 C CA . HIS A 1 186 ? 8.584 10.265 -7.458 1.00 78.50 186 HIS A CA 1
ATOM 1513 C C . HIS A 1 186 ? 9.881 10.686 -6.765 1.00 78.50 186 HIS A C 1
ATOM 1515 O O . HIS A 1 186 ? 10.693 11.431 -7.296 1.00 78.50 186 HIS A O 1
ATOM 1521 N N . LEU A 1 187 ? 10.042 10.206 -5.532 1.00 77.44 187 LEU A N 1
ATOM 1522 C CA . LEU A 1 187 ? 11.165 10.563 -4.675 1.00 77.44 187 LEU A CA 1
ATOM 1523 C C . LEU A 1 187 ? 12.481 10.040 -5.267 1.00 77.44 187 LEU A C 1
ATOM 1525 O O . LEU A 1 187 ? 12.591 8.847 -5.557 1.00 77.44 187 LEU A O 1
ATOM 1529 N N . GLU A 1 188 ? 13.463 10.922 -5.433 1.00 69.25 188 GLU A N 1
ATOM 1530 C CA . GLU A 1 188 ? 14.810 10.624 -5.941 1.00 69.25 188 GLU A CA 1
ATOM 1531 C C . GLU A 1 188 ? 15.829 10.554 -4.783 1.00 69.25 188 GLU A C 1
ATOM 1533 O O . GLU A 1 188 ? 15.526 10.979 -3.663 1.00 69.25 188 GLU A O 1
ATOM 1538 N N . TRP A 1 189 ? 16.993 9.944 -5.037 1.00 61.94 189 TRP A N 1
ATOM 1539 C CA . TRP A 1 189 ? 18.130 9.890 -4.106 1.00 61.94 189 TRP A CA 1
ATOM 1540 C C . TRP A 1 189 ? 18.949 11.183 -4.120 1.00 61.94 189 TRP A C 1
ATOM 1542 O O . TRP A 1 189 ? 19.087 11.780 -5.210 1.00 61.94 189 TRP A O 1
#